Protein AF-A0A2N2V1S9-F1 (afdb_monomer_lite)

Sequence (246 aa):
MGLGLPVAADIRLTMGPWEDAPPCTGRARNMDEVAEIQQGRRPRPVCRKGESEKLDDAAIAEAQRLAATSSKFSIDSPGLGYQLYFDDRKYYLQPMRFMAKDRPDEVCKPTHGKGPLSYRCEEGQTYKHSCHLMFFNTRYELVGVHRIRTDEPFPIWCNALPATGVANKTKNELLVTFQYFPTDRKVASKISDVGSGWIRMTSLFRLVEENGRISIEQDDSCLKNPNRIESIPDARAILKRCAQPK

pLDDT: mean 78.95, std 16.88, range [29.03, 97.81]

Foldseek 3Di:
DDPDDPQQWFKDKDWDPDPCPDDQPDDADDVVLVVVVVVVDDHRDYDDDDPLRLLVVLVLVVLCQFALEVDSVQKDFPSTKIWMDTNNFTKIKTKIKHHGDPDNPRHWDFDDDPDPTWTQIPVRDTDAIWIKIFMAHPVSHTQDMDTDDFPDPADKHWDDFPDKDALGGSQQKIKIKTKIAGPPDDPDPDPVCVVPRIAIAIWIWGWDDDPSHIDIDTDQPFQHGPHRDRDPVVVSVSVVVVPDDD

Structure (mmCIF, N/CA/C/O backbone):
data_AF-A0A2N2V1S9-F1
#
_entry.id   AF-A0A2N2V1S9-F1
#
loop_
_atom_site.group_PDB
_atom_site.id
_atom_site.type_symbol
_atom_site.label_atom_id
_atom_site.label_alt_id
_atom_site.label_comp_id
_atom_site.label_asym_id
_atom_site.label_entity_id
_atom_site.label_seq_id
_atom_site.pdbx_PDB_ins_code
_atom_site.Cartn_x
_atom_site.Cartn_y
_atom_site.Cartn_z
_atom_site.occupancy
_atom_site.B_iso_or_equiv
_atom_site.auth_seq_id
_atom_site.auth_comp_id
_atom_site.auth_asym_id
_atom_site.auth_atom_id
_atom_site.pdbx_PDB_model_num
ATOM 1 N N . MET A 1 1 ? -38.615 -8.589 11.116 1.00 35.03 1 MET A N 1
ATOM 2 C CA . MET A 1 1 ? -37.194 -8.909 10.865 1.00 35.03 1 MET A CA 1
ATOM 3 C C . MET A 1 1 ? -36.532 -7.636 10.369 1.00 35.03 1 MET A C 1
ATOM 5 O O . MET A 1 1 ? -36.776 -7.244 9.238 1.00 35.03 1 MET A O 1
ATOM 9 N N . GLY A 1 2 ? -35.840 -6.915 11.252 1.00 31.92 2 GLY A N 1
ATOM 10 C CA . GLY A 1 2 ? -35.150 -5.680 10.882 1.00 31.92 2 GLY A CA 1
ATOM 11 C C . GLY A 1 2 ? -33.838 -6.022 10.189 1.00 31.92 2 GLY A C 1
ATOM 12 O O . GLY A 1 2 ? -32.982 -6.658 10.796 1.00 31.92 2 GLY A O 1
ATOM 13 N N . LEU A 1 3 ? -33.701 -5.626 8.925 1.00 31.84 3 LEU A N 1
ATOM 14 C CA . LEU A 1 3 ? -32.412 -5.562 8.246 1.00 31.84 3 LEU A CA 1
ATOM 15 C C . LEU A 1 3 ? -31.609 -4.457 8.937 1.00 31.84 3 LEU A C 1
ATOM 17 O O . LEU A 1 3 ? -31.832 -3.274 8.686 1.00 31.84 3 LEU A O 1
ATOM 21 N N . GLY A 1 4 ? -30.737 -4.842 9.869 1.00 29.03 4 GLY A N 1
ATOM 22 C CA . GLY A 1 4 ? -29.720 -3.941 10.390 1.00 29.03 4 GLY A CA 1
ATOM 23 C C . GLY A 1 4 ? -28.850 -3.508 9.219 1.00 29.03 4 GLY A C 1
ATOM 24 O O . GLY A 1 4 ? -28.169 -4.337 8.618 1.00 29.03 4 GLY A O 1
ATOM 25 N N . LEU A 1 5 ? -28.928 -2.229 8.853 1.00 30.14 5 LEU A N 1
ATOM 26 C CA . LEU A 1 5 ? -27.959 -1.618 7.951 1.00 30.14 5 LEU A CA 1
ATOM 27 C C . LEU A 1 5 ? -26.564 -1.881 8.539 1.00 30.14 5 LEU A C 1
ATOM 29 O O . LEU A 1 5 ? -26.405 -1.694 9.750 1.00 30.14 5 LEU A O 1
ATOM 33 N N . PRO A 1 6 ? -25.571 -2.322 7.745 1.00 36.72 6 PRO A N 1
ATOM 34 C CA . PRO A 1 6 ? -24.213 -2.439 8.247 1.00 36.72 6 PRO A CA 1
ATOM 35 C C . PRO A 1 6 ? -23.802 -1.054 8.741 1.00 36.72 6 PRO A C 1
ATOM 37 O O . PRO A 1 6 ? -23.801 -0.086 7.976 1.00 36.72 6 PRO A O 1
ATOM 40 N N . VAL A 1 7 ? -23.544 -0.951 10.045 1.00 39.94 7 VAL A N 1
ATOM 41 C CA . VAL A 1 7 ? -22.918 0.229 10.630 1.00 39.94 7 VAL A CA 1
ATOM 42 C C . VAL A 1 7 ? -21.607 0.385 9.876 1.00 39.94 7 VAL A C 1
ATOM 44 O O . VAL A 1 7 ? -20.793 -0.533 9.838 1.00 39.94 7 VAL A O 1
ATOM 47 N N . ALA A 1 8 ? -21.492 1.490 9.148 1.00 41.75 8 ALA A N 1
ATOM 48 C CA . ALA A 1 8 ? -20.315 1.808 8.371 1.00 41.75 8 ALA A CA 1
ATOM 49 C C . ALA A 1 8 ? -19.109 1.811 9.307 1.00 41.75 8 ALA A C 1
ATOM 51 O O . ALA A 1 8 ? -19.079 2.623 10.233 1.00 41.75 8 ALA A O 1
ATOM 52 N N . ALA A 1 9 ? -18.162 0.901 9.071 1.00 51.44 9 ALA A N 1
ATOM 53 C CA . ALA A 1 9 ? -16.976 0.867 9.899 1.00 51.44 9 ALA A CA 1
ATOM 54 C C . ALA A 1 9 ? -16.173 2.165 9.728 1.00 51.44 9 ALA A C 1
ATOM 56 O O . ALA A 1 9 ? -16.139 2.730 8.631 1.00 51.44 9 ALA A O 1
ATOM 57 N N . ASP A 1 10 ? -15.582 2.667 10.811 1.00 67.25 10 ASP A N 1
ATOM 58 C CA . ASP A 1 10 ? -14.783 3.895 10.787 1.00 67.25 10 ASP A CA 1
ATOM 59 C C . ASP A 1 10 ? -13.289 3.565 10.806 1.00 67.25 10 ASP A C 1
ATOM 61 O O . ASP A 1 10 ? -12.779 3.040 11.801 1.00 67.25 10 ASP A O 1
ATOM 65 N N . ILE A 1 11 ? -12.555 3.950 9.750 1.00 74.44 11 ILE A N 1
ATOM 66 C CA . ILE A 1 11 ? -11.091 3.825 9.774 1.00 74.44 11 ILE A CA 1
ATOM 67 C C . ILE A 1 11 ? -10.371 5.006 10.417 1.00 74.44 11 ILE A C 1
ATOM 69 O O . ILE A 1 11 ? -10.583 6.181 10.095 1.00 74.44 11 ILE A O 1
ATOM 73 N N . ARG A 1 12 ? -9.405 4.688 11.279 1.00 77.62 12 ARG A N 1
ATOM 74 C CA . ARG A 1 12 ? -8.374 5.626 11.748 1.00 77.62 12 ARG A CA 1
ATOM 75 C C . ARG A 1 12 ? -6.995 5.096 11.395 1.00 77.62 12 ARG A C 1
ATOM 77 O O . ARG A 1 12 ? -6.741 3.906 11.531 1.00 77.62 12 ARG A O 1
ATOM 84 N N . LEU A 1 13 ? -6.121 6.005 10.971 1.00 75.94 13 LEU A N 1
ATOM 85 C CA . LEU A 1 13 ? -4.731 5.722 10.643 1.00 75.94 13 LEU A CA 1
ATOM 86 C C . LEU A 1 13 ? -3.837 6.674 11.433 1.00 75.94 13 LEU A C 1
ATOM 88 O O . LEU A 1 13 ? -4.004 7.893 11.342 1.00 75.94 13 LEU A O 1
ATOM 92 N N . THR A 1 14 ? -2.901 6.126 12.189 1.00 73.62 14 THR A N 1
ATOM 93 C CA . THR A 1 14 ? -1.857 6.884 12.887 1.00 73.62 14 THR A CA 1
ATOM 94 C C . THR A 1 14 ? -0.491 6.507 12.305 1.00 73.62 14 THR A C 1
ATOM 96 O O . THR A 1 14 ? -0.355 5.465 11.665 1.00 73.62 14 THR A O 1
ATOM 99 N N . MET A 1 15 ? 0.510 7.373 12.454 1.00 60.97 15 MET A N 1
ATOM 100 C CA . MET A 1 15 ? 1.916 7.090 12.125 1.00 60.97 15 MET A CA 1
ATOM 101 C C . MET A 1 15 ? 2.716 7.014 13.429 1.00 60.97 15 MET A C 1
ATOM 103 O O . MET A 1 15 ? 2.364 7.708 14.383 1.00 60.97 15 MET A O 1
ATOM 107 N N . GLY A 1 16 ? 3.777 6.200 13.471 1.00 55.69 16 GLY A N 1
ATOM 108 C CA . GLY A 1 16 ? 4.665 6.103 14.641 1.00 55.69 16 GLY A CA 1
ATOM 109 C C . GLY A 1 16 ? 5.372 7.432 14.958 1.00 55.69 16 GLY A C 1
ATOM 110 O O . GLY A 1 16 ? 5.506 8.264 14.056 1.00 55.69 16 GLY A O 1
ATOM 111 N N . PRO A 1 17 ? 5.824 7.660 16.211 1.00 47.28 17 PRO A N 1
ATOM 112 C CA . PRO A 1 17 ? 6.324 6.667 17.167 1.00 47.28 17 PRO A CA 1
ATOM 113 C C . PRO A 1 17 ? 5.232 6.073 18.069 1.00 47.28 17 PRO A C 1
ATOM 115 O O . PRO A 1 17 ? 4.426 6.771 18.678 1.00 47.28 17 PRO A O 1
ATOM 118 N N . TRP A 1 18 ? 5.196 4.746 18.109 1.00 59.97 18 TRP A N 1
ATOM 119 C CA . TRP A 1 18 ? 4.197 3.947 18.812 1.00 59.97 18 TRP A CA 1
ATOM 120 C C . TRP A 1 18 ? 4.610 3.777 20.264 1.00 59.97 18 TRP A C 1
ATOM 122 O O . TRP A 1 18 ? 5.555 3.030 20.470 1.00 59.97 18 TRP A O 1
ATOM 132 N N . GLU A 1 19 ? 3.937 4.469 21.196 1.00 49.59 19 GLU A N 1
ATOM 133 C CA . GLU A 1 19 ? 4.194 4.491 22.652 1.00 49.59 19 GLU A CA 1
ATOM 134 C C . GLU A 1 19 ? 5.680 4.397 23.019 1.00 49.59 19 GLU A C 1
ATOM 136 O O . GLU A 1 19 ? 6.257 3.315 22.960 1.00 49.59 19 GLU A O 1
ATOM 141 N N . ASP A 1 20 ? 6.284 5.510 23.452 1.00 43.62 20 ASP A N 1
ATOM 142 C CA . ASP A 1 20 ? 7.657 5.555 23.967 1.00 43.62 20 ASP A CA 1
ATOM 143 C C . ASP A 1 20 ? 7.879 4.462 25.026 1.00 43.62 20 ASP A C 1
ATOM 145 O O . ASP A 1 20 ? 7.679 4.661 26.228 1.00 43.62 20 ASP A O 1
ATOM 149 N N . ALA A 1 21 ? 8.308 3.277 24.589 1.00 47.06 21 ALA A N 1
ATOM 150 C CA . ALA A 1 21 ? 8.906 2.311 25.475 1.00 47.06 21 ALA A CA 1
ATOM 151 C C . ALA A 1 21 ? 10.105 3.057 26.069 1.00 47.06 21 ALA A C 1
ATOM 153 O O . ALA A 1 21 ? 10.924 3.571 25.298 1.00 47.06 21 ALA A O 1
ATOM 154 N N . PRO A 1 22 ? 10.193 3.199 27.405 1.00 48.81 22 PRO A N 1
ATOM 155 C CA . PRO A 1 22 ? 11.271 3.959 28.018 1.00 48.81 22 PRO A CA 1
ATOM 156 C C . PRO A 1 22 ? 12.601 3.463 27.446 1.00 48.81 22 PRO A C 1
ATOM 158 O O . PRO A 1 22 ? 12.743 2.247 27.271 1.00 48.81 22 PRO A O 1
ATOM 161 N N . PRO A 1 23 ? 13.548 4.366 27.124 1.00 47.34 23 PRO A N 1
ATOM 162 C CA . PRO A 1 23 ? 14.763 4.022 26.403 1.00 47.34 23 PRO A CA 1
ATOM 163 C C . PRO A 1 23 ? 15.522 2.969 27.199 1.00 47.34 23 PRO A C 1
ATOM 165 O O . PRO A 1 23 ? 16.195 3.252 28.188 1.00 47.34 23 PRO A O 1
ATOM 168 N N . CYS A 1 24 ? 15.382 1.719 26.788 1.00 53.34 24 CYS A N 1
ATOM 169 C CA . CYS A 1 24 ? 16.193 0.649 27.305 1.00 53.34 24 CYS A CA 1
ATOM 170 C C . CYS A 1 24 ? 17.491 0.693 26.489 1.00 53.34 24 CYS A C 1
ATOM 172 O O . CYS A 1 24 ? 17.500 0.655 25.263 1.00 53.34 24 CYS A O 1
ATOM 174 N N . THR A 1 25 ? 18.618 0.856 27.169 1.00 54.56 25 THR A N 1
ATOM 175 C CA . THR A 1 25 ? 19.952 0.895 26.547 1.00 54.56 25 THR A CA 1
ATOM 176 C C . THR A 1 25 ? 20.613 -0.490 26.525 1.00 54.56 25 THR A C 1
ATOM 178 O O . THR A 1 25 ? 21.795 -0.621 26.204 1.00 54.56 25 THR A O 1
ATOM 181 N N . GLY A 1 26 ? 19.869 -1.539 26.894 1.00 53.66 26 GLY A N 1
ATOM 182 C CA . GLY A 1 26 ? 20.360 -2.911 27.015 1.00 53.66 26 GLY A CA 1
ATOM 183 C C . GLY A 1 26 ? 20.324 -3.669 25.689 1.00 53.66 26 GLY A C 1
ATOM 184 O O . GLY A 1 26 ? 19.292 -3.726 25.025 1.00 53.66 26 GLY A O 1
ATOM 185 N N . ARG A 1 27 ? 21.446 -4.294 25.312 1.00 54.88 27 ARG A N 1
ATOM 186 C CA . ARG A 1 27 ? 21.520 -5.210 24.160 1.00 54.88 27 ARG A CA 1
ATOM 187 C C . ARG A 1 27 ? 20.757 -6.513 24.459 1.00 54.88 27 ARG A C 1
ATOM 189 O O . ARG A 1 27 ? 20.457 -6.821 25.610 1.00 54.88 27 ARG A O 1
ATOM 196 N N . ALA A 1 28 ? 20.434 -7.284 23.418 1.00 55.94 28 ALA A N 1
ATOM 197 C CA . ALA A 1 28 ? 19.963 -8.659 23.591 1.00 55.94 28 ALA A CA 1
ATOM 198 C C . ALA A 1 28 ? 21.017 -9.483 24.353 1.00 55.94 28 ALA A C 1
ATOM 200 O O . ALA A 1 28 ? 22.212 -9.291 24.118 1.00 55.94 28 ALA A O 1
ATOM 201 N N . ARG A 1 29 ? 20.580 -10.395 25.238 1.00 61.22 29 ARG A N 1
ATOM 202 C CA . ARG A 1 29 ? 21.500 -11.207 26.053 1.00 61.22 29 ARG A CA 1
ATOM 203 C C . ARG A 1 29 ? 22.453 -11.984 25.156 1.00 61.22 29 ARG A C 1
ATOM 205 O O . ARG A 1 29 ? 22.011 -12.808 24.358 1.00 61.22 29 ARG A O 1
ATOM 212 N N . ASN A 1 30 ? 23.745 -11.726 25.300 1.00 66.25 30 ASN A N 1
ATOM 213 C CA . ASN A 1 30 ? 24.794 -12.541 24.701 1.00 66.25 30 ASN A CA 1
ATOM 214 C C . ASN A 1 30 ? 25.225 -13.645 25.685 1.00 66.25 30 ASN A C 1
ATOM 216 O O . ASN A 1 30 ? 24.809 -13.665 26.845 1.00 66.25 30 ASN A O 1
ATOM 220 N N . MET A 1 31 ? 26.043 -14.590 25.215 1.00 66.81 31 MET A N 1
ATOM 221 C CA . MET A 1 31 ? 26.539 -15.697 26.046 1.00 66.81 31 MET A CA 1
ATOM 222 C C . MET A 1 31 ? 27.341 -15.211 27.266 1.00 66.81 31 MET A C 1
ATOM 224 O O . MET A 1 31 ? 27.321 -15.868 28.304 1.00 66.81 31 MET A O 1
ATOM 228 N N . ASP A 1 32 ? 27.970 -14.037 27.173 1.00 67.56 32 ASP A N 1
ATOM 229 C CA . ASP A 1 32 ? 28.726 -13.426 28.270 1.00 67.56 32 ASP A CA 1
ATOM 230 C C . ASP A 1 32 ? 27.802 -12.966 29.410 1.00 67.56 32 ASP A C 1
ATOM 232 O O . ASP A 1 32 ? 28.063 -13.257 30.575 1.00 67.56 32 ASP A O 1
ATOM 236 N N . GLU A 1 33 ? 26.664 -12.336 29.098 1.00 66.38 33 GLU A N 1
ATOM 237 C CA . GLU A 1 33 ? 25.655 -11.964 30.101 1.00 66.38 33 GLU A CA 1
ATOM 238 C C . GLU A 1 33 ? 24.999 -13.195 30.749 1.00 66.38 33 GLU A C 1
ATOM 240 O O . GLU A 1 33 ? 24.623 -13.154 31.921 1.00 66.38 33 GLU A O 1
ATOM 245 N N . VAL A 1 34 ? 24.884 -14.316 30.026 1.00 70.00 34 VAL A N 1
ATOM 246 C CA . VAL A 1 34 ? 24.421 -15.591 30.604 1.00 70.00 34 VAL A CA 1
ATOM 247 C C . VAL A 1 34 ? 25.431 -16.123 31.625 1.00 70.00 34 VAL A C 1
ATOM 249 O O . VAL A 1 34 ? 25.026 -16.562 32.704 1.00 70.00 34 VAL A O 1
ATOM 252 N N . ALA A 1 35 ? 26.731 -16.027 31.332 1.00 72.38 35 ALA A N 1
ATOM 253 C CA . ALA A 1 35 ? 27.795 -16.402 32.261 1.00 72.38 35 ALA A CA 1
ATOM 254 C C . ALA A 1 35 ? 27.831 -15.492 33.506 1.00 72.38 35 ALA A C 1
ATOM 256 O O . ALA A 1 35 ? 28.017 -15.977 34.621 1.00 72.38 35 ALA A O 1
ATOM 257 N N . GLU A 1 36 ? 27.572 -14.188 33.361 1.00 73.00 36 GLU A N 1
ATOM 258 C CA . GLU A 1 36 ? 27.471 -13.260 34.498 1.00 73.00 36 GLU A CA 1
ATOM 259 C C . GLU A 1 36 ? 26.274 -13.564 35.420 1.00 73.00 36 GLU A C 1
ATOM 261 O O . GLU A 1 36 ? 26.392 -13.465 36.645 1.00 73.00 36 GLU A O 1
ATOM 266 N N . ILE A 1 37 ? 25.133 -13.983 34.857 1.00 71.75 37 ILE A N 1
ATOM 267 C CA . ILE A 1 37 ? 23.956 -14.424 35.628 1.00 71.75 37 ILE A CA 1
ATOM 268 C C . ILE A 1 37 ? 24.270 -15.701 36.417 1.00 71.75 37 ILE A C 1
ATOM 270 O O . ILE A 1 37 ? 23.886 -15.811 37.582 1.00 71.75 37 ILE A O 1
ATOM 274 N N . GLN A 1 38 ? 25.000 -16.649 35.818 1.00 78.75 38 GLN A N 1
ATOM 275 C CA . GLN A 1 38 ? 25.460 -17.866 36.505 1.00 78.75 38 GLN A CA 1
ATOM 276 C C . GL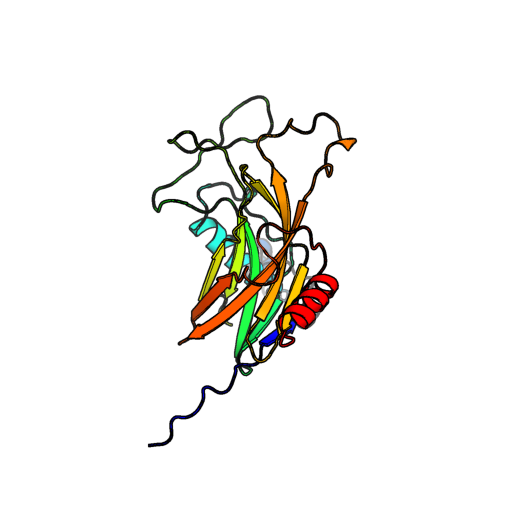N A 1 38 ? 26.411 -17.557 37.674 1.00 78.75 38 GLN A C 1
ATOM 278 O O . GLN A 1 38 ? 26.486 -18.332 38.624 1.00 78.75 38 GLN A O 1
ATOM 283 N N . GLN A 1 39 ? 27.081 -16.401 37.647 1.00 82.12 39 GLN A N 1
ATOM 284 C CA . GLN A 1 39 ? 27.926 -15.883 38.728 1.00 82.12 39 GLN A CA 1
ATOM 285 C C . GLN A 1 39 ? 27.157 -15.026 39.755 1.00 82.12 39 GLN A C 1
ATOM 287 O O . GLN A 1 39 ? 27.767 -14.371 40.599 1.00 82.12 39 GLN A O 1
ATOM 292 N N . GLY A 1 40 ? 25.821 -14.999 39.699 1.00 77.38 40 GLY A N 1
ATOM 293 C CA . GLY A 1 40 ? 24.976 -14.298 40.670 1.00 77.38 40 GLY A CA 1
ATOM 294 C C . GLY A 1 40 ? 24.833 -12.790 40.437 1.00 77.38 40 GLY A C 1
ATOM 295 O O . GLY A 1 40 ? 24.263 -12.094 41.282 1.00 77.38 40 GLY A O 1
ATOM 296 N N . ARG A 1 41 ? 25.310 -12.254 39.304 1.00 73.50 41 ARG A N 1
ATOM 297 C CA . ARG A 1 41 ? 25.080 -10.846 38.945 1.00 73.50 41 ARG A CA 1
ATOM 298 C C . ARG A 1 41 ? 23.639 -10.654 38.470 1.00 73.50 41 ARG A C 1
ATOM 300 O O . ARG A 1 41 ? 23.081 -11.486 37.756 1.00 73.50 41 ARG A O 1
ATOM 307 N N . ARG A 1 42 ? 23.016 -9.534 38.858 1.00 63.44 42 ARG A N 1
ATOM 308 C CA . ARG A 1 42 ? 21.657 -9.199 38.400 1.00 63.44 42 ARG A CA 1
ATOM 309 C C . ARG A 1 42 ? 21.666 -8.968 36.879 1.00 63.44 42 ARG A C 1
ATOM 311 O O . ARG A 1 42 ? 22.473 -8.160 36.420 1.00 63.44 42 ARG A O 1
ATOM 318 N N . PRO A 1 43 ? 20.768 -9.615 36.108 1.00 62.56 43 PRO A N 1
ATOM 319 C CA . PRO A 1 43 ? 20.693 -9.405 34.670 1.00 62.56 43 PRO A CA 1
ATOM 320 C C . PRO A 1 43 ? 20.388 -7.946 34.346 1.00 62.56 43 PRO A C 1
ATOM 322 O O . PRO A 1 43 ? 19.526 -7.331 34.982 1.00 62.56 43 PRO A O 1
ATOM 325 N N . ARG A 1 44 ? 21.019 -7.424 33.292 1.00 59.56 44 ARG A N 1
ATOM 326 C CA . ARG A 1 44 ? 20.572 -6.168 32.688 1.00 59.56 44 ARG A CA 1
ATOM 327 C C . ARG A 1 44 ? 19.159 -6.355 32.103 1.00 59.56 44 ARG A C 1
ATOM 329 O O . ARG A 1 44 ? 18.837 -7.449 31.619 1.00 59.56 44 ARG A O 1
ATOM 336 N N . PRO A 1 45 ? 18.287 -5.332 32.154 1.00 56.41 45 PRO A N 1
ATOM 337 C CA . PRO A 1 45 ? 16.984 -5.392 31.503 1.00 56.41 45 PRO A CA 1
ATOM 338 C C . PRO A 1 45 ? 17.168 -5.599 29.996 1.00 56.41 45 PRO A C 1
ATOM 340 O O . PRO A 1 45 ? 17.865 -4.823 29.345 1.00 56.41 45 PRO A O 1
ATOM 343 N N . VAL A 1 46 ? 16.548 -6.641 29.441 1.00 61.88 46 VAL A N 1
ATOM 344 C CA . VAL A 1 46 ? 16.529 -6.866 27.989 1.00 61.88 46 VAL A CA 1
ATOM 345 C C . VAL A 1 46 ? 15.504 -5.924 27.384 1.00 61.88 46 VAL A C 1
ATOM 347 O O . VAL A 1 46 ? 14.353 -5.913 27.829 1.00 61.88 46 VAL A O 1
ATOM 350 N N . CYS A 1 47 ? 15.902 -5.168 26.364 1.00 65.06 47 CYS A N 1
ATOM 351 C CA . CYS A 1 47 ? 14.960 -4.388 25.581 1.00 65.06 47 CYS A CA 1
ATOM 352 C C . CYS A 1 47 ? 13.868 -5.284 25.005 1.00 65.06 47 CYS A C 1
ATOM 354 O O . CYS A 1 47 ? 14.132 -6.180 24.201 1.00 65.06 47 CYS A O 1
ATOM 356 N N . ARG A 1 48 ? 12.623 -5.049 25.423 1.00 68.25 48 ARG A N 1
ATOM 357 C CA . ARG A 1 48 ? 11.474 -5.625 24.731 1.00 68.25 48 ARG A CA 1
ATOM 358 C C . ARG A 1 48 ? 11.289 -4.832 23.446 1.00 68.25 48 ARG A C 1
ATOM 360 O O . ARG A 1 48 ? 11.164 -3.616 23.518 1.00 68.25 48 ARG A O 1
ATOM 367 N N . LYS A 1 49 ? 11.245 -5.530 22.308 1.00 75.12 49 LYS A N 1
ATOM 368 C CA . LYS A 1 49 ? 10.950 -4.911 21.012 1.00 75.12 49 LYS A CA 1
ATOM 369 C C . LYS A 1 49 ? 9.652 -4.101 21.084 1.00 75.12 49 LYS A C 1
ATOM 371 O O . LYS A 1 49 ? 8.645 -4.609 21.607 1.00 75.12 49 LYS A O 1
ATOM 376 N N . GLY A 1 50 ? 9.685 -2.879 20.561 1.00 79.00 50 GLY A N 1
ATOM 377 C CA . GLY A 1 50 ? 8.509 -2.025 20.400 1.00 79.00 50 GLY A CA 1
ATOM 378 C C . GLY A 1 50 ? 7.520 -2.602 19.383 1.00 79.00 50 GLY A C 1
ATOM 379 O O . GLY A 1 50 ? 7.818 -3.581 18.695 1.00 79.00 50 GLY A O 1
ATOM 380 N N . GLU A 1 51 ? 6.327 -2.012 19.273 1.00 83.81 51 GLU A N 1
ATOM 381 C CA . GLU A 1 51 ? 5.339 -2.463 18.277 1.00 83.81 51 GLU A CA 1
ATOM 382 C C . GLU A 1 51 ? 5.866 -2.328 16.842 1.00 83.81 51 GLU A C 1
ATOM 384 O O . GLU A 1 51 ? 5.674 -3.237 16.041 1.00 83.81 51 GLU A O 1
ATOM 389 N N . SER A 1 52 ? 6.588 -1.239 16.541 1.00 82.50 52 SER A N 1
ATOM 390 C CA . SER A 1 52 ? 7.181 -1.013 15.213 1.00 82.50 52 SER A CA 1
ATOM 391 C C . SER A 1 52 ? 8.152 -2.120 14.823 1.00 82.50 52 SER A C 1
ATOM 393 O O . SER A 1 52 ? 8.060 -2.661 13.732 1.00 82.50 52 SER A O 1
ATOM 395 N N . GLU A 1 53 ? 9.060 -2.486 15.732 1.00 83.88 53 GLU A N 1
ATOM 396 C CA . GLU A 1 53 ? 10.077 -3.507 15.468 1.00 83.88 53 GLU A CA 1
ATOM 397 C C . GLU A 1 53 ? 9.439 -4.887 15.282 1.00 83.88 53 GLU A C 1
ATOM 399 O O . GLU A 1 53 ? 9.837 -5.640 14.399 1.00 83.88 53 GLU A O 1
ATOM 404 N N . LYS A 1 54 ? 8.419 -5.214 16.088 1.00 88.50 54 LYS A N 1
ATOM 405 C CA . LYS A 1 54 ? 7.661 -6.466 15.941 1.00 88.50 54 LYS A CA 1
ATOM 406 C C . LYS A 1 54 ? 6.905 -6.520 14.616 1.00 88.50 54 LYS A C 1
ATOM 408 O O . LYS A 1 54 ? 6.861 -7.577 13.991 1.00 88.50 54 LYS A O 1
ATOM 413 N N . LEU A 1 55 ? 6.321 -5.397 14.200 1.00 90.31 55 LEU A N 1
ATOM 414 C CA . LEU A 1 55 ? 5.633 -5.281 12.921 1.00 90.31 55 LEU A CA 1
ATOM 415 C C . LEU A 1 55 ? 6.604 -5.428 11.750 1.00 90.31 55 LEU A C 1
ATOM 417 O O . LEU A 1 55 ? 6.327 -6.215 10.851 1.00 90.31 55 LEU A O 1
ATOM 421 N N . ASP A 1 56 ? 7.740 -4.729 11.776 1.00 88.19 56 ASP A N 1
ATOM 422 C CA . ASP A 1 56 ? 8.766 -4.838 10.736 1.00 88.19 56 ASP A CA 1
ATOM 423 C C . ASP A 1 56 ? 9.311 -6.272 10.640 1.00 88.19 56 ASP A C 1
ATOM 425 O O . ASP A 1 56 ? 9.403 -6.815 9.539 1.00 88.19 56 ASP A O 1
ATOM 429 N N . ASP A 1 57 ? 9.598 -6.931 11.769 1.00 89.44 57 ASP A N 1
ATOM 430 C CA . ASP A 1 57 ? 10.035 -8.334 11.787 1.00 89.44 57 ASP A CA 1
ATOM 431 C C . ASP A 1 57 ? 8.999 -9.265 11.135 1.00 89.44 57 ASP A C 1
ATOM 433 O O . ASP A 1 57 ? 9.346 -10.090 10.283 1.00 89.44 57 ASP A O 1
ATOM 437 N N . ALA A 1 58 ? 7.726 -9.134 11.525 1.00 93.12 58 ALA A N 1
ATOM 438 C CA . ALA A 1 58 ? 6.638 -9.945 10.987 1.00 93.12 58 ALA A CA 1
ATOM 439 C C . ALA A 1 58 ? 6.417 -9.675 9.492 1.00 93.12 58 ALA A C 1
ATOM 441 O O . ALA A 1 58 ? 6.254 -10.609 8.703 1.00 93.12 58 ALA A O 1
ATOM 442 N N . ALA A 1 59 ? 6.479 -8.409 9.078 1.00 92.94 59 ALA A N 1
ATOM 443 C CA . ALA A 1 59 ? 6.330 -8.015 7.688 1.00 92.94 59 ALA A CA 1
ATOM 444 C C . ALA A 1 59 ? 7.475 -8.512 6.810 1.00 92.94 59 ALA A C 1
ATOM 446 O O . ALA A 1 59 ? 7.222 -9.009 5.714 1.00 92.94 59 ALA A O 1
ATOM 447 N N . ILE A 1 60 ? 8.718 -8.452 7.291 1.00 91.50 60 ILE A N 1
ATOM 448 C CA . ILE A 1 60 ? 9.873 -9.018 6.590 1.00 91.50 60 ILE A CA 1
ATOM 449 C C . ILE A 1 60 ? 9.732 -10.538 6.464 1.00 91.50 60 ILE A C 1
ATOM 451 O O . ILE A 1 60 ? 9.984 -11.075 5.385 1.00 91.50 60 ILE A O 1
ATOM 455 N N . ALA A 1 61 ? 9.320 -11.235 7.527 1.00 92.12 61 ALA A N 1
ATOM 456 C CA . ALA A 1 61 ? 9.133 -12.686 7.496 1.00 92.12 61 ALA A CA 1
ATOM 457 C C . ALA A 1 61 ? 8.060 -13.107 6.475 1.00 92.12 61 ALA A C 1
ATOM 459 O O . ALA A 1 61 ? 8.284 -14.005 5.661 1.00 92.12 61 ALA A O 1
ATOM 460 N N . GLU A 1 62 ? 6.919 -12.419 6.451 1.00 93.69 62 GLU A N 1
ATOM 461 C CA . GLU A 1 62 ? 5.852 -12.700 5.488 1.00 93.69 62 GLU A CA 1
ATOM 462 C C . GLU A 1 62 ? 6.223 -12.282 4.063 1.00 93.69 62 GLU A C 1
ATOM 464 O O . GLU A 1 62 ? 5.955 -13.020 3.115 1.00 93.69 62 GLU A O 1
ATOM 469 N N . ALA A 1 63 ? 6.913 -11.153 3.888 1.00 91.94 63 ALA A N 1
ATOM 470 C CA . ALA A 1 63 ? 7.441 -10.751 2.590 1.00 91.94 63 ALA A CA 1
ATOM 471 C C . ALA A 1 63 ? 8.427 -11.794 2.040 1.00 91.94 63 ALA A C 1
ATOM 473 O O . ALA A 1 63 ? 8.359 -12.112 0.859 1.00 91.94 63 ALA A O 1
ATOM 474 N N . GLN A 1 64 ? 9.285 -12.394 2.878 1.00 89.81 64 GLN A N 1
ATOM 475 C CA . GLN A 1 64 ? 10.180 -13.490 2.469 1.00 89.81 64 GLN A CA 1
ATOM 476 C C . GLN A 1 64 ? 9.405 -14.719 1.996 1.00 89.81 64 GLN A C 1
ATOM 478 O O . GLN A 1 64 ? 9.792 -15.351 1.016 1.00 89.81 64 GLN A O 1
ATOM 483 N N . ARG A 1 65 ? 8.296 -15.047 2.664 1.00 89.31 65 ARG A N 1
ATOM 484 C CA . ARG A 1 65 ? 7.440 -16.177 2.287 1.00 89.31 65 ARG A CA 1
ATOM 485 C C . ARG A 1 65 ? 6.716 -15.940 0.956 1.00 89.31 65 ARG A C 1
ATOM 487 O O . ARG A 1 65 ? 6.509 -16.884 0.193 1.00 89.31 65 ARG A O 1
ATOM 494 N N . LEU A 1 66 ? 6.312 -14.696 0.695 1.00 90.12 66 LEU A N 1
ATOM 495 C CA . LEU A 1 66 ? 5.567 -14.289 -0.501 1.00 90.12 66 LEU A CA 1
ATOM 496 C C . LEU A 1 66 ? 6.466 -13.913 -1.689 1.00 90.12 66 LEU A C 1
ATOM 498 O O . LEU A 1 66 ? 5.985 -13.853 -2.824 1.00 90.12 66 LEU A O 1
ATOM 502 N N . ALA A 1 67 ? 7.746 -13.636 -1.446 1.00 89.19 67 ALA A N 1
ATOM 503 C CA . ALA A 1 67 ? 8.679 -13.218 -2.477 1.00 89.19 67 ALA A CA 1
ATOM 504 C C . ALA A 1 67 ? 9.078 -14.373 -3.405 1.00 89.19 67 ALA A C 1
ATOM 506 O O . ALA A 1 67 ? 9.245 -15.519 -2.990 1.00 89.19 67 ALA A O 1
ATOM 507 N N . ALA A 1 68 ? 9.286 -14.041 -4.677 1.00 86.06 68 ALA A N 1
ATOM 508 C CA . ALA A 1 68 ? 9.892 -14.926 -5.663 1.00 86.06 68 ALA A CA 1
ATOM 509 C C . ALA A 1 68 ? 11.422 -14.995 -5.506 1.00 86.06 68 ALA A C 1
ATOM 511 O O . ALA A 1 68 ? 12.068 -15.844 -6.108 1.00 86.06 68 ALA A O 1
ATOM 512 N N . THR A 1 69 ? 12.037 -14.120 -4.707 1.00 79.88 69 THR A N 1
ATOM 513 C CA . THR A 1 69 ? 13.486 -14.102 -4.473 1.00 79.88 69 THR A CA 1
ATOM 514 C C . THR A 1 69 ? 13.857 -14.639 -3.096 1.00 79.88 69 THR A C 1
ATOM 516 O O . THR A 1 69 ? 13.169 -14.415 -2.107 1.00 79.88 69 THR A O 1
ATOM 519 N N . SER A 1 70 ? 15.008 -15.307 -3.014 1.00 68.56 70 SER A N 1
ATOM 520 C CA . SER A 1 70 ? 15.560 -15.835 -1.757 1.00 68.56 70 SER A CA 1
ATOM 521 C C . SER A 1 70 ? 16.427 -14.829 -0.983 1.00 68.56 70 SER A C 1
ATOM 523 O O . SER A 1 70 ? 16.884 -15.120 0.122 1.00 68.56 70 SER A O 1
ATOM 525 N N . SER A 1 71 ? 16.689 -13.646 -1.549 1.00 63.97 71 SER A N 1
ATOM 526 C CA . SER A 1 71 ? 17.594 -12.654 -0.966 1.00 63.97 71 SER A CA 1
ATOM 527 C C . SER A 1 71 ? 16.878 -11.740 0.028 1.00 63.97 71 SER A C 1
ATOM 529 O O . SER A 1 71 ? 15.903 -11.066 -0.306 1.00 63.97 71 SER A O 1
ATOM 531 N N . LYS A 1 72 ? 17.413 -11.610 1.246 1.00 60.75 72 LYS A N 1
ATOM 532 C CA . LYS A 1 72 ? 16.913 -10.615 2.211 1.00 60.75 72 LYS A CA 1
ATOM 533 C C . LYS A 1 72 ? 17.093 -9.176 1.708 1.00 60.75 72 LYS A C 1
ATOM 535 O O . LYS A 1 72 ? 16.301 -8.316 2.060 1.00 60.75 72 LYS A O 1
ATOM 540 N N . PHE A 1 73 ? 18.076 -8.933 0.836 1.00 53.19 73 PHE A N 1
ATOM 541 C CA . PHE A 1 73 ? 18.361 -7.613 0.257 1.00 53.19 73 PHE A CA 1
ATOM 542 C C . PHE A 1 73 ? 17.311 -7.148 -0.769 1.00 53.19 73 PHE A C 1
ATOM 544 O O . PHE A 1 73 ? 17.319 -5.988 -1.164 1.00 53.19 73 PHE A O 1
ATOM 551 N N . SER A 1 74 ? 16.422 -8.043 -1.218 1.00 61.31 74 SER A N 1
ATOM 552 C CA . SER A 1 74 ? 15.309 -7.721 -2.128 1.00 61.31 74 SER A CA 1
ATOM 553 C C . SER A 1 74 ? 14.013 -7.315 -1.423 1.00 61.31 74 SER A C 1
ATOM 555 O O . SER A 1 74 ? 13.007 -7.073 -2.089 1.00 61.31 74 SER A O 1
ATOM 557 N N . ILE A 1 75 ? 14.018 -7.257 -0.093 1.00 66.69 75 ILE A N 1
ATOM 558 C CA . ILE A 1 75 ? 12.848 -6.898 0.701 1.00 66.69 75 ILE A CA 1
ATOM 559 C C . ILE A 1 75 ? 13.184 -5.622 1.441 1.00 66.69 75 ILE A C 1
ATOM 561 O O . ILE A 1 75 ? 14.125 -5.589 2.228 1.00 66.69 75 ILE A O 1
ATOM 565 N N . ASP A 1 76 ? 12.407 -4.583 1.171 1.00 68.44 76 ASP A N 1
ATOM 566 C CA . ASP A 1 76 ? 12.565 -3.303 1.837 1.00 68.44 76 ASP A CA 1
ATOM 567 C C . ASP A 1 76 ? 11.256 -2.892 2.508 1.00 68.44 76 ASP A C 1
ATOM 569 O O . ASP A 1 76 ? 10.205 -2.808 1.856 1.00 68.44 76 ASP A O 1
ATOM 573 N N . SER A 1 77 ? 11.349 -2.653 3.816 1.00 65.75 77 SER A N 1
ATOM 574 C CA . SER A 1 77 ? 10.337 -1.936 4.583 1.00 65.75 77 SER A CA 1
ATOM 575 C C . SER A 1 77 ? 10.723 -0.461 4.527 1.00 65.75 77 SER A C 1
ATOM 577 O O . SER A 1 77 ? 11.795 -0.108 5.016 1.00 65.75 77 SER A O 1
ATOM 579 N N . PRO A 1 78 ? 9.878 0.434 3.989 1.00 60.59 78 PRO A N 1
ATOM 580 C CA . PRO A 1 78 ? 10.170 1.862 3.974 1.00 60.59 78 PRO A CA 1
ATOM 581 C C . PRO A 1 78 ? 10.174 2.493 5.384 1.00 60.59 78 PRO A C 1
ATOM 583 O O . PRO A 1 78 ? 10.235 3.714 5.490 1.00 60.59 78 PRO A O 1
ATOM 586 N N . GLY A 1 79 ? 10.069 1.697 6.461 1.00 62.72 79 GLY 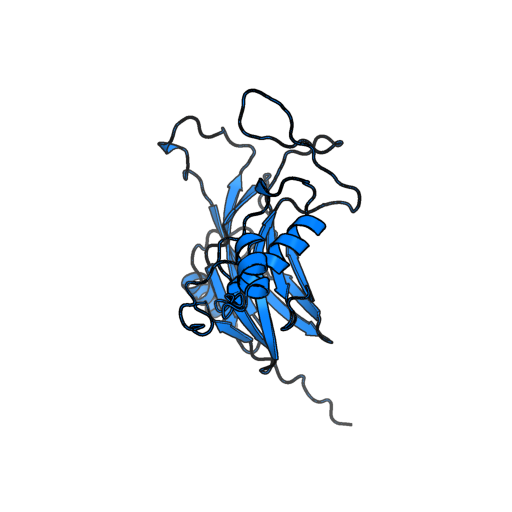A N 1
ATOM 587 C CA . GLY A 1 79 ? 10.037 2.163 7.851 1.00 62.72 79 GLY A CA 1
ATOM 588 C C . GLY A 1 79 ? 8.741 2.887 8.224 1.00 62.72 79 GLY A C 1
ATOM 589 O O . GLY A 1 79 ? 8.681 3.573 9.240 1.00 62.72 79 GLY A O 1
ATOM 590 N N . LEU A 1 80 ? 7.702 2.766 7.392 1.00 69.56 80 LEU A N 1
ATOM 591 C CA . LEU A 1 80 ? 6.408 3.423 7.566 1.00 69.56 80 LEU A CA 1
ATOM 592 C C . LEU A 1 80 ? 5.354 2.394 7.981 1.00 69.56 80 LEU A C 1
ATOM 594 O O . LEU A 1 80 ? 4.573 1.944 7.153 1.00 69.56 80 LEU A O 1
ATOM 598 N N . GLY A 1 81 ? 5.328 2.018 9.257 1.00 82.38 81 GLY A N 1
ATOM 599 C CA . GLY A 1 81 ? 4.212 1.257 9.825 1.00 82.38 81 GLY A CA 1
ATOM 600 C C . GLY A 1 81 ? 3.070 2.179 10.244 1.00 82.38 81 GLY A C 1
ATOM 601 O O . GLY A 1 81 ? 3.314 3.308 10.675 1.00 82.38 81 GLY A O 1
ATOM 602 N N . TYR A 1 82 ? 1.832 1.696 10.148 1.00 88.62 82 TYR A N 1
ATOM 603 C CA . TYR A 1 82 ? 0.623 2.398 10.583 1.00 88.62 82 TYR A CA 1
ATOM 604 C C . TYR A 1 82 ? -0.205 1.505 11.505 1.00 88.62 82 TYR A C 1
ATOM 606 O O . TYR A 1 82 ? -0.376 0.320 11.228 1.00 88.62 82 TYR A O 1
ATOM 614 N N . GLN A 1 83 ? -0.785 2.067 12.561 1.00 91.12 83 GLN A N 1
ATOM 615 C CA . GLN A 1 83 ? -1.913 1.442 13.243 1.00 91.12 83 GLN A CA 1
ATOM 616 C C . GLN A 1 83 ? -3.172 1.808 12.463 1.00 91.12 83 GLN A C 1
ATOM 618 O O . GLN A 1 83 ? -3.410 2.978 12.149 1.00 91.12 83 GLN A O 1
ATOM 623 N N . LEU A 1 84 ? -3.957 0.789 12.147 1.00 91.38 84 LEU A N 1
ATOM 624 C CA . LEU A 1 84 ? -5.224 0.895 11.449 1.00 91.38 84 LEU A CA 1
ATOM 625 C C . LEU A 1 84 ? -6.317 0.412 12.391 1.00 91.38 84 LEU A C 1
ATOM 627 O O . LEU A 1 84 ? -6.204 -0.669 12.953 1.00 91.38 84 LEU A O 1
ATOM 631 N N . TYR A 1 85 ? -7.372 1.191 12.558 1.00 89.94 85 TYR A N 1
ATOM 632 C CA . TYR A 1 85 ? -8.514 0.793 13.376 1.00 89.94 85 TYR A CA 1
ATOM 633 C C . TYR A 1 85 ? -9.726 0.578 12.481 1.00 89.94 85 TYR A C 1
ATOM 635 O O . TYR A 1 85 ? -9.962 1.426 11.633 1.00 89.94 85 TYR A O 1
ATOM 643 N N . PHE A 1 86 ? -10.459 -0.516 12.676 1.00 83.94 86 PHE A N 1
ATOM 644 C CA . PHE A 1 86 ? -11.810 -0.743 12.148 1.00 83.94 86 PHE A CA 1
ATOM 645 C C . PHE A 1 86 ? -12.740 -0.894 13.342 1.00 83.94 86 PHE A C 1
ATOM 647 O O . PHE A 1 86 ? -12.532 -1.823 14.116 1.00 83.94 86 PHE A O 1
ATOM 654 N N . ASP A 1 87 ? -13.716 -0.004 13.522 1.00 81.44 87 ASP A N 1
ATOM 655 C CA . ASP A 1 87 ? -14.663 -0.073 14.653 1.00 81.44 87 ASP A CA 1
ATOM 656 C C . ASP A 1 87 ? -13.965 -0.310 15.999 1.00 81.44 87 ASP A C 1
ATOM 658 O O . ASP A 1 87 ? -14.275 -1.233 16.749 1.00 81.44 87 ASP A O 1
ATOM 662 N N . ASP A 1 88 ? -12.928 0.495 16.251 1.00 82.81 88 ASP A N 1
ATOM 663 C CA . ASP A 1 88 ? -12.037 0.433 17.418 1.00 82.81 88 ASP A CA 1
ATOM 664 C C . ASP A 1 88 ? -11.193 -0.850 17.559 1.00 82.81 88 ASP A C 1
ATOM 666 O O . ASP A 1 88 ? -10.324 -0.939 18.433 1.00 82.81 88 ASP A O 1
ATOM 670 N N . ARG A 1 89 ? -11.331 -1.820 16.652 1.00 90.81 89 ARG A N 1
ATOM 671 C CA . ARG A 1 89 ? -10.433 -2.971 16.563 1.00 90.81 89 ARG A CA 1
ATOM 672 C C . ARG A 1 89 ? -9.135 -2.577 15.870 1.00 90.81 89 ARG A C 1
ATOM 674 O O . ARG A 1 89 ? -9.124 -2.153 14.717 1.00 90.81 89 ARG A O 1
ATOM 681 N N . LYS A 1 90 ? -8.024 -2.751 16.584 1.00 92.38 90 LYS A N 1
ATOM 682 C CA . LYS A 1 90 ? -6.675 -2.434 16.107 1.00 92.38 90 LYS A CA 1
ATOM 683 C C . LYS A 1 90 ? -6.134 -3.506 15.155 1.00 92.38 90 LYS A C 1
ATOM 685 O O . LYS A 1 90 ? -6.187 -4.702 15.439 1.00 92.38 90 LYS A O 1
ATOM 690 N N . TYR A 1 91 ? -5.519 -3.029 14.088 1.00 94.88 91 TYR A N 1
ATOM 691 C CA . TYR A 1 91 ? -4.700 -3.730 13.111 1.00 94.88 91 TYR A CA 1
ATOM 692 C C . TYR A 1 91 ? -3.443 -2.895 12.847 1.00 94.88 91 TYR A C 1
ATOM 694 O O . TYR A 1 91 ? -3.317 -1.755 13.303 1.00 94.88 91 TYR A O 1
ATOM 702 N N . TYR A 1 92 ? -2.525 -3.446 12.066 1.00 94.31 92 TYR A N 1
ATOM 703 C CA . TYR A 1 92 ? -1.401 -2.711 11.512 1.00 94.31 92 TYR A CA 1
ATOM 704 C C . TYR A 1 92 ? -1.420 -2.778 9.993 1.00 94.31 92 TYR A C 1
ATOM 706 O O . TYR A 1 92 ? -1.804 -3.794 9.419 1.00 94.31 92 TYR A O 1
ATOM 714 N N . LEU A 1 93 ? -0.972 -1.706 9.354 1.00 94.38 93 LEU A N 1
ATOM 715 C CA . LEU A 1 93 ? -0.681 -1.639 7.932 1.00 94.38 93 LEU A CA 1
ATOM 716 C C . LEU A 1 93 ? 0.819 -1.394 7.764 1.00 94.38 93 LEU A C 1
ATOM 718 O O . LEU A 1 93 ? 1.343 -0.399 8.258 1.00 94.38 93 LEU A O 1
ATOM 722 N N . GLN A 1 94 ? 1.481 -2.285 7.033 1.00 93.00 94 GLN A N 1
ATOM 723 C CA . GLN A 1 94 ? 2.874 -2.161 6.633 1.00 93.00 94 GLN A CA 1
ATOM 724 C C . GLN A 1 94 ? 2.966 -2.152 5.098 1.00 93.00 94 GLN A C 1
ATOM 726 O O . GLN A 1 94 ? 2.719 -3.174 4.450 1.00 93.00 94 GLN A O 1
ATOM 731 N N . PRO A 1 95 ? 3.320 -1.019 4.478 1.00 91.81 95 PRO A N 1
ATOM 732 C CA . PRO A 1 95 ? 3.759 -0.979 3.096 1.00 91.81 95 PRO A CA 1
ATOM 733 C C . PRO A 1 95 ? 5.068 -1.758 2.948 1.00 91.81 95 PRO A C 1
ATOM 735 O O . PRO A 1 95 ? 5.989 -1.569 3.735 1.00 91.81 95 PRO A O 1
ATOM 738 N N . MET A 1 96 ? 5.177 -2.606 1.931 1.00 90.81 96 MET A N 1
ATOM 739 C CA . MET A 1 96 ? 6.365 -3.430 1.694 1.00 90.81 96 MET A CA 1
ATOM 740 C C . MET A 1 96 ? 6.734 -3.443 0.215 1.00 90.81 96 MET A C 1
ATOM 742 O O . MET A 1 96 ? 5.868 -3.381 -0.662 1.00 90.81 96 MET A O 1
ATOM 746 N N . ARG A 1 97 ? 8.033 -3.557 -0.077 1.00 89.44 97 ARG A N 1
ATOM 747 C CA . ARG A 1 97 ? 8.542 -3.690 -1.447 1.00 89.44 97 ARG A CA 1
ATOM 748 C C . ARG A 1 97 ? 9.267 -5.009 -1.603 1.00 89.44 97 ARG A C 1
ATOM 750 O O . ARG A 1 97 ? 10.304 -5.219 -0.984 1.00 89.44 97 ARG A O 1
ATOM 757 N N . PHE A 1 98 ? 8.755 -5.859 -2.482 1.00 88.56 98 PHE A N 1
ATOM 758 C CA . PHE A 1 98 ? 9.406 -7.108 -2.867 1.00 88.56 98 PHE A CA 1
ATOM 759 C C . PHE A 1 98 ? 8.857 -7.603 -4.207 1.00 88.56 98 PHE A C 1
ATOM 761 O O . PHE A 1 98 ? 7.766 -7.209 -4.642 1.00 88.56 98 PHE A O 1
ATOM 768 N N . MET A 1 99 ? 9.611 -8.467 -4.882 1.00 86.62 99 MET A N 1
ATOM 769 C CA . MET A 1 99 ? 9.103 -9.199 -6.039 1.00 86.62 99 MET A CA 1
ATOM 770 C C . MET A 1 99 ? 8.213 -10.332 -5.540 1.00 86.62 99 MET A C 1
ATOM 772 O O . MET A 1 99 ? 8.725 -11.335 -5.058 1.00 86.62 99 MET A O 1
ATOM 776 N N . ALA A 1 100 ? 6.895 -10.158 -5.602 1.00 85.25 100 ALA A N 1
ATOM 777 C CA . ALA A 1 100 ? 5.971 -11.238 -5.274 1.00 85.25 100 ALA A CA 1
ATOM 778 C C . ALA A 1 100 ? 6.004 -12.320 -6.350 1.00 85.25 100 ALA A C 1
ATOM 780 O O . ALA A 1 100 ? 6.252 -12.027 -7.519 1.00 85.25 100 ALA A O 1
ATOM 781 N N . LYS A 1 101 ? 5.700 -13.541 -5.927 1.00 83.19 101 LYS A N 1
ATOM 782 C CA . LYS A 1 101 ? 5.395 -14.654 -6.818 1.00 83.19 101 LYS A CA 1
ATOM 783 C C . LYS A 1 101 ? 4.130 -14.367 -7.634 1.00 83.19 101 LYS A C 1
ATOM 785 O O . LYS A 1 101 ? 3.068 -14.134 -7.061 1.00 83.19 101 LYS A O 1
ATOM 790 N N . ASP A 1 102 ? 4.241 -14.423 -8.953 1.00 77.62 102 ASP A N 1
ATOM 791 C CA . ASP A 1 102 ? 3.142 -14.524 -9.910 1.00 77.62 102 ASP A CA 1
ATOM 792 C C . ASP A 1 102 ? 2.602 -15.979 -9.963 1.00 77.62 102 ASP A C 1
ATOM 794 O O . ASP A 1 102 ? 1.433 -16.184 -10.296 1.00 77.62 102 ASP A O 1
ATOM 798 N N . ARG A 1 103 ? 3.405 -16.993 -9.573 1.00 77.50 103 ARG A N 1
ATOM 799 C CA . ARG A 1 103 ? 2.991 -18.414 -9.427 1.00 77.50 103 ARG A CA 1
ATOM 800 C C . ARG A 1 103 ? 3.558 -19.082 -8.160 1.00 77.50 103 ARG A C 1
ATOM 802 O O . ARG A 1 103 ? 4.646 -18.714 -7.731 1.00 77.50 103 ARG A O 1
ATOM 809 N N . PRO A 1 104 ? 2.883 -20.077 -7.545 1.00 77.44 104 PRO A N 1
ATOM 810 C CA . PRO A 1 104 ? 3.307 -20.655 -6.257 1.00 77.44 104 PRO A CA 1
ATOM 811 C C . PRO A 1 104 ? 4.757 -21.176 -6.204 1.00 77.44 104 PRO A C 1
ATOM 813 O O . PRO A 1 104 ? 5.441 -21.037 -5.181 1.00 77.44 104 PRO A O 1
ATOM 816 N N . ASP A 1 105 ? 5.215 -21.753 -7.309 1.00 77.75 105 ASP A N 1
ATOM 817 C CA . ASP A 1 105 ? 6.527 -22.361 -7.531 1.00 77.75 105 ASP A CA 1
ATOM 818 C C . ASP A 1 105 ? 7.565 -21.393 -8.121 1.00 77.75 105 ASP A C 1
ATOM 820 O O . ASP A 1 105 ? 8.719 -21.771 -8.315 1.00 77.75 105 ASP A O 1
ATOM 824 N N . GLU A 1 106 ? 7.195 -20.133 -8.360 1.00 76.38 106 GLU A N 1
ATOM 825 C CA . GLU A 1 106 ? 8.105 -19.154 -8.939 1.00 76.38 106 GLU A CA 1
ATOM 826 C C . GLU A 1 106 ? 9.263 -18.836 -7.986 1.00 76.38 106 GLU A C 1
ATOM 828 O O . GLU A 1 106 ? 9.075 -18.370 -6.855 1.00 76.38 106 GLU A O 1
ATOM 833 N N . VAL A 1 107 ? 10.482 -19.066 -8.479 1.00 77.62 107 VAL A N 1
ATOM 834 C CA . VAL A 1 107 ? 11.726 -18.693 -7.810 1.00 77.62 107 VAL A CA 1
ATOM 835 C C . VAL A 1 107 ? 12.656 -18.016 -8.813 1.00 77.62 107 VAL A C 1
ATOM 837 O O . VAL A 1 107 ? 13.094 -18.607 -9.799 1.00 77.62 107 VAL A O 1
ATOM 840 N N . CYS A 1 108 ? 12.999 -16.764 -8.538 1.00 76.50 108 CYS A N 1
ATOM 841 C CA . CYS A 1 108 ? 13.889 -15.953 -9.349 1.00 76.50 108 CYS A CA 1
ATOM 842 C C . CYS A 1 108 ? 15.298 -15.982 -8.765 1.00 76.50 108 CYS A C 1
ATOM 844 O O . CYS A 1 108 ? 15.526 -15.637 -7.601 1.00 76.50 108 CYS A O 1
ATOM 846 N N . LYS A 1 109 ? 16.265 -16.395 -9.589 1.00 73.00 109 LYS A N 1
ATOM 847 C CA . LYS A 1 109 ? 17.670 -16.507 -9.189 1.00 73.00 109 LYS A CA 1
ATOM 848 C C . LYS A 1 109 ? 18.421 -15.239 -9.609 1.00 73.00 109 LYS A C 1
ATOM 850 O O . LYS A 1 109 ? 18.168 -14.721 -10.703 1.00 73.00 109 LYS A O 1
ATOM 855 N N . PRO A 1 110 ? 19.332 -14.714 -8.771 1.00 66.50 110 PRO A N 1
ATOM 856 C CA . PRO A 1 110 ? 20.198 -13.620 -9.182 1.00 66.50 110 PRO A CA 1
ATOM 857 C C . PRO A 1 110 ? 21.060 -14.088 -10.359 1.00 66.50 110 PRO A C 1
ATOM 859 O O . PRO A 1 110 ? 21.654 -15.164 -10.323 1.00 66.50 110 PRO A O 1
ATOM 862 N N . THR A 1 111 ? 21.128 -13.295 -11.420 1.00 65.62 111 THR A N 1
ATOM 863 C CA . THR A 1 111 ? 22.048 -13.536 -12.528 1.00 65.62 111 THR A CA 1
ATOM 864 C C . THR A 1 111 ? 23.401 -12.928 -12.190 1.00 65.62 111 THR A C 1
ATOM 866 O O . THR A 1 111 ? 23.518 -11.726 -11.957 1.00 65.62 111 THR A O 1
ATOM 869 N N . HIS A 1 112 ? 24.440 -13.760 -12.166 1.00 55.66 112 HIS A N 1
ATOM 870 C CA . HIS A 1 112 ? 25.808 -13.306 -11.947 1.00 55.66 112 HIS A CA 1
ATOM 871 C C . HIS A 1 112 ? 26.352 -12.642 -13.222 1.00 55.66 112 HIS A C 1
ATOM 873 O O . HIS A 1 112 ? 26.524 -13.295 -14.249 1.00 55.66 112 HIS A O 1
ATOM 879 N N . GLY A 1 113 ? 26.625 -11.338 -13.160 1.00 57.81 113 GLY A N 1
ATOM 880 C CA . GLY A 1 113 ? 27.230 -10.556 -14.241 1.00 57.81 113 GLY A CA 1
ATOM 881 C C . GLY A 1 113 ? 27.960 -9.320 -13.705 1.00 57.81 113 GLY A C 1
ATOM 882 O O . GLY A 1 113 ? 27.776 -8.940 -12.552 1.00 57.81 113 GLY A O 1
ATOM 883 N N . LYS A 1 114 ? 28.799 -8.681 -14.534 1.00 44.25 114 LYS A N 1
ATOM 884 C CA . LYS A 1 114 ? 29.545 -7.447 -14.193 1.00 44.25 114 LYS A CA 1
ATOM 885 C C . LYS A 1 114 ? 28.650 -6.190 -14.249 1.00 44.25 114 LYS A C 1
ATOM 887 O O . LYS A 1 114 ? 28.989 -5.221 -14.920 1.00 44.25 114 LYS A O 1
ATOM 892 N N . GLY A 1 115 ? 27.485 -6.225 -13.605 1.00 54.12 115 GLY A N 1
ATOM 893 C CA . GLY A 1 115 ? 26.485 -5.154 -13.644 1.00 54.12 115 GLY A CA 1
ATOM 894 C C . GLY A 1 115 ? 25.590 -5.125 -12.400 1.00 54.12 115 GLY A C 1
ATOM 895 O O . GLY A 1 115 ? 25.806 -5.921 -11.484 1.00 54.12 115 GLY A O 1
ATOM 896 N N . PRO A 1 116 ? 24.604 -4.207 -12.341 1.00 51.47 116 PRO A N 1
ATOM 897 C CA . PRO A 1 116 ? 23.634 -4.169 -11.251 1.00 51.47 116 PRO A CA 1
ATOM 898 C C . PRO A 1 116 ? 22.922 -5.516 -11.117 1.00 51.47 116 PRO A C 1
ATOM 900 O O . PRO A 1 116 ? 22.700 -6.208 -12.110 1.00 51.47 116 PRO A O 1
ATOM 903 N N . LEU A 1 117 ? 22.593 -5.884 -9.877 1.00 54.12 117 LEU A N 1
ATOM 904 C CA . LEU A 1 117 ? 22.048 -7.193 -9.533 1.00 54.12 117 LEU A CA 1
ATOM 905 C C . LEU A 1 117 ? 20.708 -7.414 -10.256 1.00 54.12 117 LEU A C 1
ATOM 907 O O . LEU A 1 117 ? 19.674 -6.876 -9.866 1.00 54.12 117 LEU A O 1
ATOM 911 N N . SER A 1 118 ? 20.736 -8.181 -11.338 1.00 59.03 118 SER A N 1
ATOM 912 C CA . SER A 1 118 ? 19.559 -8.624 -12.076 1.00 59.03 118 SER A CA 1
ATOM 913 C C . SER A 1 118 ? 19.125 -9.990 -11.550 1.00 59.03 118 SER A C 1
ATOM 915 O O . SER A 1 118 ? 19.958 -10.801 -11.158 1.00 59.03 118 SER A O 1
ATOM 917 N N . TYR A 1 119 ? 17.820 -10.253 -11.516 1.00 58.53 119 TYR A N 1
ATOM 918 C CA . TYR A 1 119 ? 17.289 -11.601 -11.313 1.00 58.53 119 TYR A CA 1
ATOM 919 C C . TYR A 1 119 ? 16.586 -12.022 -12.593 1.00 58.53 119 TYR A C 1
ATOM 921 O O . TYR A 1 119 ? 15.882 -11.218 -13.212 1.00 58.53 119 TYR A O 1
ATOM 929 N N . ARG A 1 120 ? 16.795 -13.278 -12.979 1.00 63.75 120 ARG A N 1
ATOM 930 C CA . ARG A 1 120 ? 16.058 -13.924 -14.058 1.00 63.75 120 ARG A CA 1
ATOM 931 C C . ARG A 1 120 ? 15.325 -15.106 -13.444 1.00 63.75 120 ARG A C 1
ATOM 933 O O . ARG A 1 120 ? 15.951 -16.000 -12.873 1.00 63.75 120 ARG A O 1
ATOM 940 N N . CYS A 1 121 ? 14.004 -15.081 -13.510 1.00 66.69 121 CYS A N 1
ATOM 941 C CA . CYS A 1 121 ? 13.199 -16.257 -13.188 1.00 66.69 121 CYS A CA 1
ATOM 942 C C . CYS A 1 121 ? 13.407 -17.299 -14.302 1.00 66.69 121 CYS A C 1
ATOM 944 O O . CYS A 1 121 ? 13.769 -16.914 -15.416 1.00 66.69 121 CYS A O 1
ATOM 946 N N . GLU A 1 122 ? 13.241 -18.600 -14.032 1.00 57.16 122 GLU A N 1
ATOM 947 C CA . GLU A 1 122 ? 13.553 -19.673 -15.009 1.00 57.16 122 GLU A CA 1
ATOM 948 C C . GLU A 1 122 ? 12.843 -19.478 -16.367 1.00 57.16 122 GLU A C 1
ATOM 950 O O . GLU A 1 122 ? 13.359 -19.875 -17.407 1.00 57.16 122 GLU A O 1
ATOM 955 N N . GLU A 1 123 ? 11.735 -18.735 -16.372 1.00 54.53 123 GLU A N 1
ATOM 956 C CA . GLU A 1 123 ? 10.914 -18.385 -17.536 1.00 54.53 123 GLU A CA 1
ATOM 957 C C . GLU A 1 123 ? 11.356 -17.102 -18.277 1.00 54.53 123 GLU A C 1
ATOM 959 O O . GLU A 1 123 ? 10.639 -16.594 -19.135 1.00 54.53 123 GLU A O 1
ATOM 964 N N . GLY A 1 124 ? 12.519 -16.531 -17.948 1.00 53.53 124 GLY A N 1
ATOM 965 C CA . GLY A 1 124 ? 13.072 -15.357 -18.636 1.00 53.53 124 GLY A CA 1
ATOM 966 C C . GLY A 1 124 ? 12.539 -14.001 -18.159 1.00 53.53 124 GLY A C 1
ATOM 967 O O . GLY A 1 124 ? 12.900 -12.975 -18.734 1.00 53.53 124 GLY A O 1
ATOM 968 N N . GLN A 1 125 ? 11.732 -13.969 -17.097 1.00 55.94 125 GLN A N 1
ATOM 969 C CA . GLN A 1 125 ? 11.205 -12.725 -16.535 1.00 55.94 125 GLN A CA 1
ATOM 970 C C . GLN A 1 125 ? 12.311 -11.893 -15.866 1.00 55.94 125 GLN A C 1
ATOM 972 O O . GLN A 1 125 ? 13.154 -12.425 -15.137 1.00 55.94 125 GLN A O 1
ATOM 977 N N . THR A 1 126 ? 12.286 -10.580 -16.096 1.00 62.81 126 THR A N 1
ATOM 978 C CA . THR A 1 126 ? 13.185 -9.613 -15.451 1.00 62.81 126 THR A CA 1
ATOM 979 C C . THR A 1 126 ? 12.699 -9.295 -14.040 1.00 62.81 126 THR A C 1
ATOM 981 O O . THR A 1 126 ? 11.511 -9.061 -13.821 1.00 62.81 126 THR A O 1
ATOM 984 N N . TYR A 1 127 ? 13.633 -9.229 -13.092 1.00 67.31 127 TYR A N 1
ATOM 985 C CA . TYR A 1 127 ? 13.374 -8.779 -11.726 1.00 67.31 127 TYR A CA 1
ATOM 986 C C . TYR A 1 127 ? 12.568 -7.469 -11.665 1.00 67.31 127 TYR A C 1
ATOM 988 O O . TYR A 1 127 ? 12.945 -6.479 -12.295 1.00 67.31 127 TYR A O 1
ATOM 996 N N . LYS A 1 128 ? 11.490 -7.449 -10.869 1.00 74.19 128 LYS A N 1
ATOM 997 C CA . LYS A 1 128 ? 10.643 -6.267 -10.634 1.00 74.19 128 LYS A CA 1
ATOM 998 C C . LYS A 1 128 ? 10.232 -6.181 -9.163 1.00 74.19 128 LYS A C 1
ATOM 1000 O O . LYS A 1 128 ? 9.600 -7.098 -8.642 1.00 74.19 128 LYS A O 1
ATOM 1005 N N . HIS A 1 129 ? 10.518 -5.070 -8.481 1.00 75.56 129 HIS A N 1
ATOM 1006 C CA . HIS A 1 129 ? 9.842 -4.808 -7.206 1.00 75.56 129 HIS A CA 1
ATOM 1007 C C . HIS A 1 129 ? 8.396 -4.416 -7.474 1.00 75.56 129 HIS A C 1
ATOM 1009 O O . HIS A 1 129 ? 8.118 -3.521 -8.271 1.00 75.56 129 HIS A O 1
ATOM 1015 N N . SER A 1 130 ? 7.482 -5.059 -6.759 1.00 87.31 130 SER A N 1
ATOM 1016 C CA . SER A 1 130 ? 6.107 -4.589 -6.632 1.00 87.31 130 SER A CA 1
ATOM 1017 C C . SER A 1 130 ? 5.926 -3.940 -5.263 1.00 87.31 130 SER A C 1
ATOM 1019 O O . SER A 1 130 ? 6.640 -4.271 -4.314 1.00 87.31 130 SER A O 1
ATOM 1021 N N . CYS A 1 131 ? 5.000 -2.989 -5.179 1.00 91.50 131 CYS A N 1
ATOM 1022 C CA . CYS A 1 131 ? 4.598 -2.395 -3.914 1.00 91.50 131 CYS A CA 1
ATOM 1023 C C . CYS A 1 131 ? 3.372 -3.114 -3.371 1.00 91.50 131 CYS A C 1
ATOM 1025 O O . CYS A 1 131 ? 2.426 -3.388 -4.112 1.00 91.50 131 CYS A O 1
ATOM 1027 N N . HIS A 1 132 ? 3.405 -3.399 -2.076 1.00 94.25 132 HIS A N 1
ATOM 1028 C CA . HIS A 1 132 ? 2.383 -4.168 -1.387 1.00 94.25 132 HIS A CA 1
ATOM 1029 C C . HIS A 1 132 ? 1.898 -3.421 -0.157 1.00 94.25 132 HIS A C 1
ATOM 1031 O O . HIS A 1 132 ? 2.679 -2.751 0.515 1.00 94.25 132 HIS A O 1
ATOM 1037 N N . LEU A 1 133 ? 0.618 -3.579 0.150 1.00 95.31 133 LEU A N 1
ATOM 1038 C CA . LEU A 1 133 ? 0.015 -3.205 1.422 1.00 95.31 133 LEU A CA 1
ATOM 1039 C C . LEU A 1 133 ? -0.228 -4.494 2.199 1.00 95.31 133 LEU A C 1
ATOM 1041 O O . LEU A 1 133 ? -1.005 -5.335 1.750 1.00 95.31 133 LEU A O 1
ATOM 1045 N N . MET A 1 134 ? 0.460 -4.672 3.322 1.00 95.94 134 MET A N 1
ATOM 1046 C CA . MET A 1 134 ? 0.316 -5.843 4.186 1.00 95.94 134 MET A CA 1
ATOM 1047 C C . MET A 1 134 ? -0.392 -5.440 5.474 1.00 95.94 134 MET A C 1
ATOM 1049 O O . MET A 1 134 ? -0.051 -4.429 6.080 1.00 95.94 134 MET A O 1
ATOM 1053 N N . PHE A 1 135 ? -1.375 -6.230 5.886 1.00 96.38 135 PHE A N 1
ATOM 1054 C CA . PHE A 1 135 ? -2.213 -5.956 7.044 1.00 96.38 135 PHE A CA 1
ATOM 1055 C C . PHE A 1 135 ? -2.025 -7.042 8.090 1.00 96.38 135 PHE A C 1
ATOM 1057 O O . PHE A 1 135 ? -2.100 -8.228 7.770 1.00 96.38 135 PHE A O 1
ATOM 1064 N N . PHE A 1 136 ? -1.822 -6.637 9.339 1.00 96.50 136 PHE A N 1
ATOM 1065 C CA . PHE A 1 136 ? -1.547 -7.534 10.455 1.00 96.50 136 PHE A CA 1
ATOM 1066 C C . PHE A 1 136 ? -2.533 -7.310 11.595 1.00 96.50 136 PHE A C 1
ATOM 1068 O O . PHE A 1 136 ? -2.989 -6.190 11.821 1.00 96.50 136 PHE A O 1
ATOM 1075 N N . ASN A 1 137 ? -2.860 -8.364 12.336 1.00 96.31 137 ASN A N 1
ATOM 1076 C CA . ASN A 1 137 ? -3.618 -8.225 13.580 1.00 96.31 137 ASN A CA 1
ATOM 1077 C C . ASN A 1 137 ? -2.706 -7.815 14.758 1.00 96.31 137 ASN A C 1
ATOM 1079 O O . ASN A 1 137 ? -1.494 -7.660 14.610 1.00 96.31 137 ASN A O 1
ATOM 1083 N N . THR A 1 138 ? -3.269 -7.675 15.962 1.00 94.88 138 THR A N 1
ATOM 1084 C CA . THR A 1 138 ? -2.517 -7.316 17.184 1.00 94.88 138 THR A CA 1
ATOM 1085 C C . THR A 1 138 ? -1.515 -8.374 17.660 1.00 94.88 138 THR A C 1
ATOM 1087 O O . THR A 1 138 ? -0.710 -8.104 18.550 1.00 94.88 138 THR A O 1
ATOM 1090 N N . ARG A 1 139 ? -1.542 -9.575 17.069 1.00 96.19 139 ARG A N 1
ATOM 1091 C CA . ARG A 1 139 ? -0.553 -10.643 17.270 1.00 96.19 139 ARG A CA 1
ATOM 1092 C C . ARG A 1 139 ? 0.519 -10.663 16.179 1.00 96.19 139 ARG A C 1
ATOM 1094 O O . ARG A 1 139 ? 1.365 -11.549 16.200 1.00 96.19 139 ARG A O 1
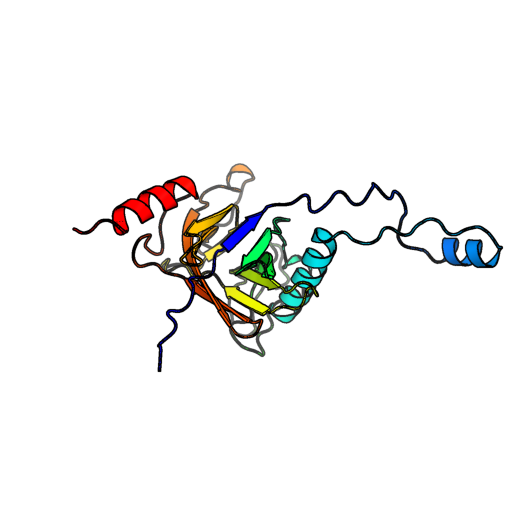ATOM 1101 N N . TYR A 1 140 ? 0.510 -9.681 15.275 1.00 94.94 140 TYR A N 1
ATOM 1102 C CA . TYR A 1 140 ? 1.415 -9.575 14.129 1.00 94.94 140 TYR A CA 1
ATOM 1103 C C . TYR A 1 140 ? 1.278 -10.738 13.132 1.00 94.94 140 TYR A C 1
ATOM 1105 O O . TYR A 1 140 ? 2.220 -11.071 12.421 1.00 94.94 140 TYR A O 1
ATOM 1113 N N . GLU A 1 141 ? 0.093 -11.348 13.050 1.00 97.19 141 GLU A N 1
ATOM 1114 C CA . GLU A 1 141 ? -0.231 -12.354 12.033 1.00 97.19 141 GLU A CA 1
ATOM 1115 C C . GLU A 1 141 ? -0.787 -11.650 10.786 1.00 97.19 141 GLU A C 1
ATOM 1117 O O . GLU A 1 141 ? -1.607 -10.735 10.911 1.00 97.19 141 GLU A O 1
ATOM 1122 N N . LEU A 1 142 ? -0.358 -12.066 9.588 1.00 97.31 142 LEU A N 1
ATOM 1123 C CA . LEU A 1 142 ? -0.838 -11.502 8.322 1.00 97.31 142 LEU A CA 1
ATOM 1124 C C . LEU A 1 142 ? -2.317 -11.843 8.105 1.00 97.31 142 LEU A C 1
ATOM 1126 O O . LEU A 1 142 ? -2.686 -13.009 7.976 1.00 97.31 142 LEU A O 1
ATOM 1130 N N . VAL A 1 143 ? -3.155 -10.816 8.001 1.00 97.44 143 VAL A N 1
ATOM 1131 C CA . VAL A 1 143 ? -4.609 -10.939 7.801 1.00 97.44 143 VAL A CA 1
ATOM 1132 C C . VAL A 1 143 ? -5.095 -10.378 6.465 1.00 97.44 143 VAL A C 1
ATOM 1134 O O . VAL A 1 143 ? -6.258 -10.563 6.107 1.00 97.44 143 VAL A O 1
ATOM 1137 N N . GLY A 1 144 ? -4.211 -9.727 5.708 1.00 96.81 144 GLY A N 1
ATOM 1138 C CA . GLY A 1 144 ? -4.491 -9.215 4.371 1.00 96.81 144 GLY A CA 1
ATOM 1139 C C . GLY A 1 144 ? -3.213 -8.803 3.649 1.00 96.81 144 GLY A C 1
ATOM 1140 O O . GLY A 1 144 ? -2.258 -8.345 4.270 1.00 96.81 144 GLY A O 1
ATOM 1141 N N . VAL A 1 145 ? -3.182 -8.961 2.328 1.00 95.81 145 VAL A N 1
ATOM 1142 C CA . VAL A 1 145 ? -2.100 -8.452 1.481 1.00 95.81 145 VAL A CA 1
ATOM 1143 C C . VAL A 1 145 ? -2.667 -8.024 0.136 1.00 95.81 145 VAL A C 1
ATOM 1145 O O . VAL A 1 145 ? -3.500 -8.721 -0.440 1.00 95.81 145 VAL A O 1
ATOM 1148 N N . HIS A 1 146 ? -2.219 -6.879 -0.366 1.00 95.50 146 HIS A N 1
ATOM 1149 C CA . HIS A 1 146 ? -2.611 -6.373 -1.673 1.00 95.50 146 HIS A CA 1
ATOM 1150 C C . HIS A 1 146 ? -1.395 -5.867 -2.436 1.00 95.50 146 HIS A C 1
ATOM 1152 O O . HIS A 1 146 ? -0.670 -5.002 -1.947 1.00 95.50 146 HIS A O 1
ATOM 1158 N N . ARG A 1 147 ? -1.197 -6.378 -3.651 1.00 94.19 147 ARG A N 1
ATOM 1159 C CA . ARG A 1 147 ? -0.213 -5.855 -4.598 1.00 94.19 147 ARG A CA 1
ATOM 1160 C C . ARG A 1 147 ? -0.838 -4.698 -5.365 1.00 94.19 147 ARG A C 1
ATOM 1162 O O . ARG A 1 147 ? -1.807 -4.908 -6.087 1.00 94.19 147 ARG A O 1
ATOM 1169 N N . ILE A 1 148 ? -0.258 -3.510 -5.243 1.00 94.12 148 ILE A N 1
ATOM 1170 C CA . ILE A 1 148 ? -0.735 -2.324 -5.957 1.00 94.12 148 ILE A CA 1
ATOM 1171 C C . ILE A 1 148 ? -0.555 -2.528 -7.464 1.00 94.12 148 ILE A C 1
ATOM 1173 O O . ILE A 1 148 ? 0.527 -2.924 -7.915 1.00 94.12 148 ILE A O 1
ATOM 1177 N N . ARG A 1 149 ? -1.609 -2.237 -8.234 1.00 92.69 149 ARG A N 1
ATOM 1178 C CA . ARG A 1 149 ? -1.602 -2.335 -9.698 1.00 92.69 149 ARG A CA 1
ATOM 1179 C C . ARG A 1 149 ? -1.476 -0.966 -10.348 1.00 92.69 149 ARG A C 1
ATOM 1181 O O . ARG A 1 149 ? -2.020 0.024 -9.862 1.00 92.69 149 ARG A O 1
ATOM 1188 N N . THR A 1 150 ? -0.780 -0.951 -11.476 1.00 90.31 150 THR A N 1
ATOM 1189 C CA . THR A 1 150 ? -0.718 0.188 -12.384 1.00 90.31 150 THR A CA 1
ATOM 1190 C C . THR A 1 150 ? -1.023 -0.292 -13.795 1.00 90.31 150 THR A C 1
ATOM 1192 O O . THR A 1 150 ? -0.488 -1.320 -14.211 1.00 90.31 150 THR A O 1
ATOM 1195 N N . ASP A 1 151 ? -1.858 0.446 -14.518 1.00 93.00 151 ASP A N 1
ATOM 1196 C CA . ASP A 1 151 ? -2.258 0.114 -15.892 1.00 93.00 151 ASP A CA 1
ATOM 1197 C C . ASP A 1 151 ? -1.345 0.823 -16.916 1.00 93.00 151 ASP A C 1
ATOM 1199 O O . ASP A 1 151 ? -1.749 1.158 -18.029 1.00 93.00 151 ASP A O 1
ATOM 1203 N N . GLU A 1 152 ? -0.098 1.105 -16.522 1.00 89.50 152 GLU A N 1
ATOM 1204 C CA . GLU A 1 152 ? 0.928 1.615 -17.432 1.00 89.50 152 GLU A CA 1
ATOM 1205 C C . GLU A 1 152 ? 1.222 0.583 -18.537 1.00 89.50 152 GLU A C 1
ATOM 1207 O O . GLU A 1 152 ? 1.295 -0.618 -18.265 1.00 89.50 152 GLU A O 1
ATOM 1212 N N . PRO A 1 153 ? 1.461 1.020 -19.786 1.00 88.06 153 PRO A N 1
ATOM 1213 C CA . PRO A 1 153 ? 1.682 0.121 -20.920 1.00 88.06 153 PRO A CA 1
ATOM 1214 C C . PRO A 1 153 ? 3.092 -0.495 -20.946 1.00 88.06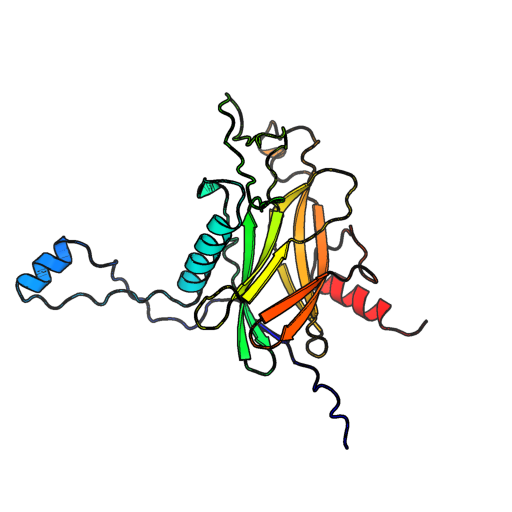 153 PRO A C 1
ATOM 1216 O O . PRO A 1 153 ? 3.451 -1.168 -21.911 1.00 88.06 153 PRO A O 1
ATOM 1219 N N . PHE A 1 154 ? 3.909 -0.239 -19.923 1.00 83.44 154 PHE A N 1
ATOM 1220 C CA . PHE A 1 154 ? 5.295 -0.683 -19.817 1.00 83.44 154 PHE A CA 1
ATOM 1221 C C . PHE A 1 154 ? 5.562 -1.362 -18.466 1.00 83.44 154 PHE A C 1
ATOM 1223 O O . PHE A 1 154 ? 4.896 -1.061 -17.471 1.00 83.44 154 PHE A O 1
ATOM 1230 N N . PRO A 1 155 ? 6.567 -2.250 -18.385 1.00 79.12 155 PRO A N 1
ATOM 1231 C CA . PRO A 1 155 ? 6.977 -2.839 -17.119 1.00 79.12 155 PRO A CA 1
ATOM 1232 C C . PRO A 1 155 ? 7.495 -1.773 -16.145 1.00 79.12 155 PRO A C 1
ATOM 1234 O O . PRO A 1 155 ? 8.274 -0.890 -16.512 1.00 79.12 155 PRO A O 1
ATOM 1237 N N . ILE A 1 156 ? 7.081 -1.874 -14.882 1.00 83.38 156 ILE A N 1
ATOM 1238 C CA . ILE A 1 156 ? 7.456 -0.921 -13.836 1.00 83.38 156 ILE A CA 1
ATOM 1239 C C . ILE A 1 156 ? 8.252 -1.573 -12.714 1.00 83.38 156 ILE A C 1
ATOM 1241 O O . ILE A 1 156 ? 8.112 -2.758 -12.408 1.00 83.38 156 ILE A O 1
ATOM 1245 N N . TRP A 1 157 ? 9.043 -0.743 -12.046 1.00 83.94 157 TRP A N 1
ATOM 1246 C CA . TRP A 1 157 ? 9.670 -1.058 -10.778 1.00 83.94 157 TRP A CA 1
ATOM 1247 C C . TRP A 1 157 ? 9.148 -0.138 -9.694 1.00 83.94 157 TRP A C 1
ATOM 1249 O O . TRP A 1 157 ? 9.288 1.083 -9.792 1.00 83.94 157 TRP A O 1
ATOM 1259 N N . CYS A 1 158 ? 8.602 -0.715 -8.626 1.00 87.44 158 CYS A N 1
ATOM 1260 C CA . CYS A 1 158 ? 8.174 0.081 -7.493 1.00 87.44 158 CYS A CA 1
ATOM 1261 C C . CYS A 1 158 ? 9.346 0.481 -6.591 1.00 87.44 158 CYS A C 1
ATOM 1263 O O . CYS A 1 158 ? 10.061 -0.352 -6.027 1.00 87.44 158 CYS A O 1
ATOM 1265 N N . ASN A 1 159 ? 9.524 1.788 -6.428 1.00 84.56 159 ASN A N 1
ATOM 1266 C CA . ASN A 1 159 ? 10.602 2.368 -5.646 1.00 84.56 159 ASN A CA 1
ATOM 1267 C C . ASN A 1 159 ? 10.189 2.729 -4.217 1.00 84.56 159 ASN A C 1
ATOM 1269 O O . ASN A 1 159 ? 10.996 2.581 -3.312 1.00 84.56 159 ASN A O 1
ATOM 1273 N N . ALA A 1 160 ? 8.975 3.227 -3.994 1.00 86.19 160 ALA A N 1
ATOM 1274 C CA . ALA A 1 160 ? 8.549 3.653 -2.661 1.00 86.19 160 ALA A CA 1
ATOM 1275 C C . ALA A 1 160 ? 7.025 3.718 -2.541 1.00 86.19 160 ALA A C 1
ATOM 1277 O O . ALA A 1 160 ? 6.331 3.901 -3.538 1.00 86.19 160 ALA A O 1
ATOM 1278 N N . LEU A 1 161 ? 6.524 3.652 -1.306 1.00 89.69 161 LEU A N 1
ATOM 1279 C CA . LEU A 1 161 ? 5.164 4.056 -0.944 1.00 89.69 161 LEU A CA 1
ATOM 1280 C C . LEU A 1 161 ? 5.250 5.292 -0.034 1.00 89.69 161 LEU A C 1
ATOM 1282 O O . LEU A 1 161 ? 5.180 5.153 1.185 1.00 89.69 161 LEU A O 1
ATOM 1286 N N . PRO A 1 162 ? 5.514 6.491 -0.588 1.00 87.62 162 PRO A N 1
ATOM 1287 C CA . PRO A 1 162 ? 5.859 7.670 0.207 1.00 87.62 162 PRO A CA 1
ATOM 1288 C C . PRO A 1 162 ? 4.732 8.200 1.099 1.00 87.62 162 PRO A C 1
ATOM 1290 O O . PRO A 1 162 ? 5.018 8.957 2.022 1.00 87.62 162 PRO A O 1
ATOM 1293 N N . ALA A 1 163 ? 3.468 7.865 0.826 1.00 89.69 163 ALA A N 1
ATOM 1294 C CA . ALA A 1 163 ? 2.363 8.364 1.632 1.00 89.69 163 ALA A CA 1
ATOM 1295 C C . ALA A 1 163 ? 1.191 7.388 1.678 1.00 89.69 163 ALA A C 1
ATOM 1297 O O . ALA A 1 163 ? 0.791 6.829 0.660 1.00 89.69 163 ALA A O 1
ATOM 1298 N N . THR A 1 164 ? 0.594 7.270 2.861 1.00 92.38 164 THR A N 1
ATOM 1299 C CA . THR A 1 164 ? -0.705 6.634 3.077 1.00 92.38 164 THR A CA 1
ATOM 1300 C C . THR A 1 164 ? -1.560 7.554 3.937 1.00 92.38 164 THR A C 1
ATOM 1302 O O . THR A 1 164 ? -1.067 8.157 4.890 1.00 92.38 164 THR A O 1
ATOM 1305 N N . GLY A 1 165 ? -2.845 7.678 3.621 1.00 92.12 165 GLY A N 1
ATOM 1306 C CA . GLY A 1 165 ? -3.770 8.461 4.430 1.00 92.12 165 GLY A CA 1
ATOM 1307 C C . GLY A 1 165 ? -5.220 8.069 4.213 1.00 92.12 165 GLY A C 1
ATOM 1308 O O . GLY A 1 165 ? -5.583 7.520 3.184 1.00 92.12 165 GLY A O 1
ATOM 1309 N N . VAL A 1 166 ? -6.081 8.386 5.176 1.00 92.62 166 VAL A N 1
ATOM 1310 C CA . VAL A 1 166 ? -7.517 8.094 5.064 1.00 92.62 166 VAL A CA 1
ATOM 1311 C C . VAL A 1 166 ? -8.176 9.001 4.019 1.00 92.62 166 VAL A C 1
ATOM 1313 O O . VAL A 1 166 ? -8.090 10.225 4.123 1.00 92.62 166 VAL A O 1
ATOM 1316 N N . ALA A 1 167 ? -8.840 8.432 3.020 1.00 93.31 167 ALA A N 1
ATOM 1317 C CA . ALA A 1 167 ? -9.694 9.157 2.083 1.00 93.31 167 ALA A CA 1
ATOM 1318 C C . ALA A 1 167 ? -11.053 9.463 2.723 1.00 93.31 167 ALA A C 1
ATOM 1320 O O . ALA A 1 167 ? -11.466 10.622 2.774 1.00 93.31 167 ALA A O 1
ATOM 1321 N N . ASN A 1 168 ? -11.706 8.426 3.252 1.00 91.19 168 ASN A N 1
ATOM 1322 C CA . ASN A 1 168 ? -13.009 8.511 3.893 1.00 91.19 168 ASN A CA 1
ATOM 1323 C C . ASN A 1 168 ? -13.114 7.468 5.011 1.00 91.19 168 ASN A C 1
ATOM 1325 O O . ASN A 1 168 ? -12.931 6.277 4.772 1.00 91.19 168 ASN A O 1
ATOM 1329 N N . LYS A 1 169 ? -13.410 7.933 6.227 1.00 87.31 169 LYS A N 1
ATOM 1330 C CA . LYS A 1 169 ? -13.500 7.081 7.417 1.00 87.31 169 LYS A CA 1
ATOM 1331 C C . LYS A 1 169 ? -14.687 6.132 7.335 1.00 87.31 169 LYS A C 1
ATOM 1333 O O . LYS A 1 169 ? -14.472 4.935 7.414 1.00 87.31 169 LYS A O 1
ATOM 1338 N N . THR A 1 170 ? -15.867 6.667 7.020 1.00 86.00 170 THR A N 1
ATOM 1339 C CA . THR A 1 170 ? -17.144 5.935 7.000 1.00 86.00 170 THR A CA 1
ATOM 1340 C C . THR A 1 170 ? -17.305 5.018 5.787 1.00 86.00 170 THR A C 1
ATOM 1342 O O . THR A 1 170 ? -18.326 4.361 5.619 1.00 86.00 170 THR A O 1
ATOM 1345 N N . LYS A 1 171 ? -16.333 5.011 4.874 1.00 89.00 171 LYS A N 1
ATOM 1346 C CA . LYS A 1 171 ? -16.299 4.093 3.730 1.00 89.00 171 LYS A CA 1
ATOM 1347 C C . LYS A 1 171 ? -15.085 3.174 3.757 1.00 89.00 171 LYS A C 1
ATOM 1349 O O . LYS A 1 171 ? -14.862 2.466 2.781 1.00 89.00 171 LYS A O 1
ATOM 1354 N N . ASN A 1 172 ? -14.293 3.203 4.832 1.00 91.81 172 ASN A N 1
ATOM 1355 C CA . ASN A 1 172 ? -13.046 2.448 4.936 1.00 91.81 172 ASN A CA 1
ATOM 1356 C C . ASN A 1 172 ? -12.109 2.677 3.740 1.00 91.81 172 ASN A C 1
ATOM 1358 O O . ASN A 1 172 ? -11.550 1.738 3.175 1.00 91.81 172 ASN A O 1
ATOM 1362 N N . GLU A 1 173 ? -11.964 3.932 3.317 1.00 94.56 173 GLU A N 1
ATOM 1363 C CA . GLU A 1 173 ? -11.201 4.286 2.124 1.00 94.56 173 GLU A CA 1
ATOM 1364 C C . GLU A 1 173 ? -9.822 4.840 2.492 1.00 94.56 173 GLU A C 1
ATOM 1366 O O . GLU A 1 173 ? -9.715 5.859 3.180 1.00 94.56 173 GLU A O 1
ATOM 1371 N N . LEU A 1 174 ? -8.759 4.219 1.982 1.00 95.88 174 LEU A N 1
ATOM 1372 C CA . LEU A 1 174 ? -7.381 4.702 2.061 1.00 95.88 174 LEU A CA 1
ATOM 1373 C C . LEU A 1 174 ? -6.925 5.278 0.719 1.00 95.88 174 LEU A C 1
ATOM 1375 O O . LEU A 1 174 ? -7.282 4.796 -0.348 1.00 95.88 174 LEU A O 1
ATOM 1379 N N . LEU A 1 175 ? -6.082 6.297 0.779 1.00 97.31 175 LEU A N 1
ATOM 1380 C CA . LEU A 1 175 ? -5.280 6.781 -0.333 1.00 97.31 175 LEU A CA 1
ATOM 1381 C C . LEU A 1 175 ? -3.839 6.362 -0.091 1.00 97.31 175 LEU A C 1
ATOM 1383 O O . LEU A 1 175 ? -3.306 6.593 0.996 1.00 97.31 175 LEU A O 1
ATOM 1387 N N . VAL A 1 176 ? -3.211 5.791 -1.111 1.00 95.75 176 VAL A N 1
ATOM 1388 C CA . VAL A 1 176 ? -1.789 5.449 -1.077 1.00 95.75 176 VAL A CA 1
ATOM 1389 C C . VAL A 1 176 ? -1.115 6.057 -2.288 1.00 95.75 176 VAL A C 1
ATOM 1391 O O . VAL A 1 176 ? -1.499 5.782 -3.425 1.00 95.75 176 VAL A O 1
ATOM 1394 N N . THR A 1 177 ? -0.098 6.873 -2.034 1.00 95.00 177 THR A N 1
ATOM 1395 C CA . THR A 1 177 ? 0.821 7.350 -3.059 1.00 95.00 177 THR A CA 1
ATOM 1396 C C . THR A 1 177 ? 1.956 6.350 -3.179 1.00 95.00 177 THR A C 1
ATOM 1398 O O . THR A 1 177 ? 2.620 6.039 -2.189 1.00 95.00 177 THR A O 1
ATOM 1401 N N . PHE A 1 178 ? 2.208 5.876 -4.393 1.00 91.38 178 PHE A N 1
ATOM 1402 C CA . PHE A 1 178 ? 3.342 5.019 -4.702 1.00 91.38 178 PHE A CA 1
ATOM 1403 C C . PHE A 1 178 ? 4.182 5.618 -5.826 1.00 91.38 178 PHE A C 1
ATOM 1405 O O . PHE A 1 178 ? 3.697 6.332 -6.703 1.00 91.38 178 PHE A O 1
ATOM 1412 N N . GLN A 1 179 ? 5.479 5.352 -5.750 1.00 91.25 179 GLN A N 1
ATOM 1413 C CA . GLN A 1 179 ? 6.500 5.877 -6.636 1.00 91.25 179 GLN A CA 1
ATOM 1414 C C . GLN A 1 179 ? 7.145 4.723 -7.391 1.00 91.25 179 GLN A C 1
ATOM 1416 O O . GLN A 1 179 ? 7.625 3.770 -6.775 1.00 91.25 179 GLN A O 1
ATOM 1421 N N . TYR A 1 180 ? 7.208 4.828 -8.710 1.00 90.06 180 TYR A N 1
ATOM 1422 C CA . TYR A 1 180 ? 7.768 3.809 -9.588 1.00 90.06 180 TYR A CA 1
ATOM 1423 C C . TYR A 1 180 ? 8.514 4.438 -10.763 1.00 90.06 180 TYR A C 1
ATOM 1425 O O . TYR A 1 180 ? 8.477 5.649 -10.973 1.00 90.06 180 TYR A O 1
ATOM 1433 N N . PHE A 1 181 ? 9.216 3.612 -11.530 1.00 85.88 181 PHE A N 1
ATOM 1434 C CA . PHE A 1 181 ? 9.817 4.016 -12.796 1.00 85.88 181 PHE A CA 1
ATOM 1435 C C . PHE A 1 181 ? 9.729 2.879 -13.828 1.00 85.88 181 PHE A C 1
ATOM 1437 O O . PHE A 1 181 ? 9.628 1.713 -13.433 1.00 85.88 181 PHE A O 1
ATOM 1444 N N . PRO A 1 182 ? 9.756 3.190 -15.134 1.00 82.44 182 PRO A N 1
ATOM 1445 C CA . PRO A 1 182 ? 9.741 2.181 -16.194 1.00 82.44 182 PRO A CA 1
ATOM 1446 C C . PRO A 1 182 ? 11.070 1.420 -16.247 1.00 82.44 182 PRO A C 1
ATOM 1448 O O . PRO A 1 182 ? 12.133 2.045 -16.213 1.00 82.44 182 PRO A O 1
ATOM 1451 N N . THR A 1 183 ? 11.036 0.091 -16.338 1.00 75.44 183 THR A N 1
ATOM 1452 C CA . THR A 1 183 ? 12.259 -0.741 -16.363 1.00 75.44 183 THR A CA 1
ATOM 1453 C C . THR A 1 183 ? 12.810 -1.000 -17.760 1.00 75.44 183 THR A C 1
ATOM 1455 O O . THR A 1 183 ? 13.913 -1.521 -17.895 1.00 75.44 183 THR A O 1
ATOM 1458 N N . ASP A 1 184 ? 12.076 -0.611 -18.797 1.00 72.19 184 ASP A N 1
ATOM 1459 C CA . ASP A 1 184 ? 12.477 -0.680 -20.203 1.00 72.19 184 ASP A CA 1
ATOM 1460 C C . ASP A 1 184 ? 13.282 0.550 -20.669 1.00 72.19 184 ASP A C 1
ATOM 1462 O O . ASP A 1 184 ? 13.726 0.620 -21.817 1.00 72.19 184 ASP A O 1
ATOM 1466 N N . ARG A 1 185 ? 13.513 1.523 -19.778 1.00 70.19 185 ARG A N 1
ATOM 1467 C CA . ARG A 1 185 ? 14.305 2.728 -20.055 1.00 70.19 185 ARG A CA 1
ATOM 1468 C C . ARG A 1 185 ? 15.799 2.521 -19.809 1.00 70.19 185 ARG A C 1
ATOM 1470 O O . ARG A 1 185 ? 16.227 1.628 -19.082 1.00 70.19 185 ARG A O 1
ATOM 1477 N N . LYS A 1 186 ? 16.611 3.399 -20.413 1.00 68.94 186 LYS A N 1
ATOM 1478 C CA . LYS A 1 186 ? 18.072 3.408 -20.254 1.00 68.94 186 LYS A CA 1
ATOM 1479 C C . LYS A 1 186 ? 18.443 3.472 -18.767 1.00 68.94 186 LYS A C 1
ATOM 1481 O O . LYS A 1 186 ? 18.039 4.399 -18.070 1.00 68.94 186 LYS A O 1
ATOM 1486 N N . VAL A 1 187 ? 19.236 2.500 -18.312 1.00 66.50 187 VAL A N 1
ATOM 1487 C CA . VAL A 1 187 ? 19.753 2.444 -16.938 1.00 66.50 187 VAL A CA 1
ATOM 1488 C C . VAL A 1 187 ? 20.556 3.711 -16.633 1.00 66.50 187 VAL A C 1
ATOM 1490 O O . VAL A 1 187 ? 21.320 4.183 -17.481 1.00 66.50 187 VAL A O 1
ATOM 1493 N N . ALA A 1 188 ? 20.386 4.243 -15.419 1.00 66.62 188 ALA A N 1
ATOM 1494 C CA . ALA A 1 188 ? 21.146 5.379 -14.909 1.00 66.62 188 ALA A CA 1
ATOM 1495 C C . ALA A 1 188 ? 22.656 5.152 -15.098 1.00 66.62 188 ALA A C 1
ATOM 1497 O O . ALA A 1 188 ? 23.206 4.142 -14.661 1.00 66.62 188 ALA A O 1
ATOM 1498 N N . SER A 1 189 ? 23.320 6.093 -15.768 1.00 70.94 189 SER A N 1
ATOM 1499 C CA . SER A 1 189 ? 24.745 6.012 -16.122 1.00 70.94 189 SER A CA 1
ATOM 1500 C C . SER A 1 189 ? 25.613 6.989 -15.329 1.00 70.94 189 SER A C 1
ATOM 1502 O O . SER A 1 189 ? 26.834 6.850 -15.280 1.00 70.94 189 SER A O 1
ATOM 1504 N N . LYS A 1 190 ? 24.977 7.977 -14.697 1.00 78.62 190 LYS A N 1
ATOM 1505 C CA . LYS A 1 190 ? 25.582 8.986 -13.829 1.00 78.62 190 LYS A CA 1
ATOM 1506 C C . LYS A 1 190 ? 24.755 9.113 -12.553 1.00 78.62 190 LYS A C 1
ATOM 1508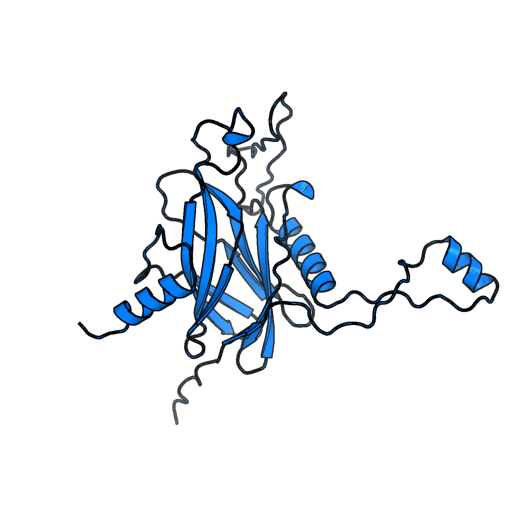 O O . LYS A 1 190 ? 23.563 8.820 -12.553 1.00 78.62 190 LYS A O 1
ATOM 1513 N N . ILE A 1 191 ? 25.364 9.615 -11.478 1.00 69.69 191 ILE A N 1
ATOM 1514 C CA . ILE A 1 191 ? 24.661 9.867 -10.204 1.00 69.69 191 ILE A CA 1
ATOM 1515 C C . ILE A 1 191 ? 23.471 10.816 -10.414 1.00 69.69 191 ILE A C 1
ATOM 1517 O O . ILE A 1 191 ? 22.418 10.599 -9.832 1.00 69.69 191 ILE A O 1
ATOM 1521 N N . SER A 1 192 ? 23.604 11.804 -11.305 1.00 73.06 192 SER A N 1
ATOM 1522 C CA . SER A 1 192 ? 22.523 12.725 -11.691 1.00 73.06 192 SER A CA 1
ATOM 1523 C C . SER A 1 192 ? 21.297 12.039 -12.300 1.00 73.06 192 SER A C 1
ATOM 1525 O O . SER A 1 192 ? 20.213 12.612 -12.293 1.00 73.06 192 SER A O 1
ATOM 1527 N N . ASP A 1 193 ? 21.467 10.837 -12.853 1.00 69.12 193 ASP A N 1
ATOM 1528 C CA . ASP A 1 193 ? 20.381 10.074 -13.465 1.00 69.12 193 ASP A CA 1
ATOM 1529 C C . ASP A 1 193 ? 19.582 9.317 -12.386 1.00 69.12 193 ASP A C 1
ATOM 1531 O O . ASP A 1 193 ? 18.411 8.984 -12.585 1.00 69.12 193 ASP A O 1
ATOM 1535 N N . VAL A 1 194 ? 20.193 9.061 -11.222 1.00 65.81 194 VAL A N 1
ATOM 1536 C CA . VAL A 1 194 ? 19.541 8.421 -10.076 1.00 65.81 194 VAL A CA 1
ATOM 1537 C C . VAL A 1 194 ? 18.519 9.393 -9.503 1.00 65.81 194 VAL A C 1
ATOM 1539 O O . VAL A 1 194 ? 18.859 10.493 -9.084 1.00 65.81 194 VAL A O 1
ATOM 1542 N N . GLY A 1 195 ? 17.250 8.994 -9.491 1.00 63.31 195 GLY A N 1
ATOM 1543 C CA . GLY A 1 195 ? 16.164 9.896 -9.098 1.00 63.31 195 GLY A CA 1
ATOM 1544 C C . GLY A 1 195 ? 15.407 10.514 -10.268 1.00 63.31 195 GLY A C 1
ATOM 1545 O O . GLY A 1 195 ? 14.269 10.948 -10.101 1.00 63.31 195 GLY A O 1
ATOM 1546 N N . SER A 1 196 ? 16.009 10.536 -11.460 1.00 66.62 196 SER A N 1
ATOM 1547 C CA . SER A 1 196 ? 15.380 11.114 -12.645 1.00 66.62 196 SER A CA 1
ATOM 1548 C C . SER A 1 196 ? 14.293 10.186 -13.206 1.00 66.62 196 SER A C 1
ATOM 1550 O O . S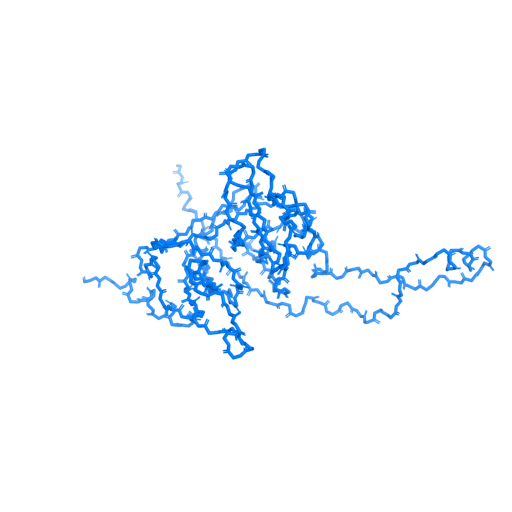ER A 1 196 ? 14.438 8.964 -13.225 1.00 66.62 196 SER A O 1
ATOM 1552 N N . GLY A 1 197 ? 13.169 10.762 -13.644 1.00 73.56 197 GLY A N 1
ATOM 1553 C CA . GLY A 1 197 ? 12.089 10.009 -14.296 1.00 73.56 197 GLY A CA 1
ATOM 1554 C C . GLY A 1 197 ? 11.206 9.174 -13.364 1.00 73.56 197 GLY A C 1
ATOM 1555 O O . GLY A 1 197 ? 10.514 8.273 -13.838 1.00 73.56 197 GLY A O 1
ATOM 1556 N N . TRP A 1 198 ? 11.220 9.460 -12.061 1.00 84.00 198 TRP A N 1
ATOM 1557 C CA . TRP A 1 198 ? 10.268 8.879 -11.121 1.00 84.00 198 TRP A CA 1
ATOM 1558 C C . TRP A 1 198 ? 8.856 9.343 -11.432 1.00 84.00 198 TRP A C 1
ATOM 1560 O O . TRP A 1 198 ? 8.601 10.524 -11.650 1.00 84.00 198 TRP A O 1
ATOM 1570 N N . ILE A 1 199 ? 7.939 8.389 -11.417 1.00 90.31 199 ILE A N 1
ATOM 1571 C CA . ILE A 1 199 ? 6.519 8.626 -11.572 1.00 90.31 199 ILE A CA 1
ATOM 1572 C C . ILE A 1 199 ? 5.882 8.358 -10.221 1.00 90.31 199 ILE A C 1
ATOM 1574 O O . ILE A 1 199 ? 6.137 7.330 -9.590 1.00 90.31 199 ILE A O 1
ATOM 1578 N N . ARG A 1 200 ? 5.051 9.292 -9.772 1.00 93.81 200 ARG A N 1
ATOM 1579 C CA . ARG A 1 200 ? 4.192 9.107 -8.611 1.00 93.81 200 ARG A CA 1
ATOM 1580 C C . ARG A 1 200 ? 2.749 9.076 -9.058 1.00 93.81 200 ARG A C 1
ATOM 1582 O O . ARG A 1 200 ? 2.339 9.826 -9.942 1.00 93.81 200 ARG A O 1
ATOM 1589 N N . MET A 1 201 ? 1.987 8.209 -8.417 1.00 95.38 201 MET A N 1
ATOM 1590 C CA . MET A 1 201 ? 0.543 8.199 -8.545 1.00 95.38 201 MET A CA 1
ATOM 1591 C C . MET A 1 201 ? -0.086 7.853 -7.208 1.00 95.38 201 MET A C 1
ATOM 1593 O O . MET A 1 201 ? 0.545 7.226 -6.355 1.00 95.38 201 MET A O 1
ATOM 1597 N N . THR A 1 202 ? -1.335 8.264 -7.043 1.00 97.50 202 THR A N 1
ATOM 1598 C CA . THR A 1 202 ? -2.104 8.013 -5.829 1.00 97.50 202 THR A CA 1
ATOM 1599 C C . THR A 1 202 ? -3.357 7.241 -6.195 1.00 97.50 202 THR A C 1
ATOM 1601 O O . THR A 1 202 ? -4.132 7.696 -7.036 1.00 97.50 202 THR A O 1
ATOM 1604 N N . SER A 1 203 ? -3.555 6.090 -5.560 1.00 97.38 203 SER A N 1
ATOM 1605 C CA . SER A 1 203 ? -4.721 5.232 -5.781 1.00 97.38 203 SER A CA 1
ATOM 1606 C C . SER A 1 203 ? -5.630 5.214 -4.557 1.00 97.38 203 SER A C 1
ATOM 1608 O O . SER A 1 203 ? -5.164 5.358 -3.422 1.00 97.38 203 SER A O 1
ATOM 1610 N N . LEU A 1 204 ? -6.930 5.047 -4.807 1.00 97.81 204 LEU A N 1
ATOM 1611 C CA . LEU A 1 204 ? -7.949 4.834 -3.785 1.00 97.81 204 LEU A CA 1
ATOM 1612 C C . LEU A 1 204 ? -8.086 3.334 -3.523 1.00 97.81 204 LEU A C 1
ATOM 1614 O O . LEU A 1 204 ? -8.211 2.547 -4.458 1.00 97.81 204 LEU A O 1
ATOM 1618 N N . PHE A 1 205 ? -8.096 2.951 -2.255 1.00 97.25 205 PHE A N 1
ATOM 1619 C CA . PHE A 1 205 ? -8.293 1.582 -1.805 1.00 97.25 205 PHE A CA 1
ATOM 1620 C C . PHE A 1 205 ? -9.496 1.531 -0.874 1.00 97.25 205 PHE A C 1
ATOM 1622 O O . PHE A 1 205 ? -9.561 2.304 0.080 1.00 97.25 205 PHE A O 1
ATOM 1629 N N . ARG A 1 206 ? -10.427 0.617 -1.133 1.00 96.00 206 ARG A N 1
ATOM 1630 C CA . ARG A 1 206 ? -11.537 0.284 -0.240 1.00 96.00 206 ARG A CA 1
ATOM 1631 C C . ARG A 1 206 ? -11.192 -0.964 0.533 1.00 96.00 206 ARG A C 1
ATOM 1633 O O . ARG A 1 206 ? -10.769 -1.959 -0.054 1.00 96.00 206 ARG A O 1
ATOM 1640 N N . LEU A 1 207 ? -11.354 -0.896 1.843 1.00 95.00 207 LEU A N 1
ATOM 1641 C CA . LEU A 1 207 ? -11.040 -2.001 2.720 1.00 95.00 207 LEU A CA 1
ATOM 1642 C C . LEU A 1 207 ? -12.329 -2.582 3.290 1.00 95.00 207 LEU A C 1
ATOM 1644 O O . LEU A 1 207 ? -13.244 -1.854 3.672 1.00 95.00 207 LEU A O 1
ATOM 1648 N N . VAL A 1 208 ? -12.364 -3.904 3.378 1.00 94.31 208 VAL A N 1
ATOM 1649 C CA . VAL A 1 208 ? -13.446 -4.656 4.008 1.00 94.31 208 VAL A CA 1
ATOM 1650 C C . VAL A 1 208 ? -12.821 -5.574 5.048 1.00 94.31 208 VAL A C 1
ATOM 1652 O O . VAL A 1 208 ? -11.893 -6.324 4.732 1.00 94.31 208 VAL A O 1
ATOM 1655 N N . GLU A 1 209 ? -13.305 -5.476 6.285 1.00 92.38 209 GLU A N 1
ATOM 1656 C CA . GLU A 1 209 ? -12.932 -6.358 7.388 1.00 92.38 209 GLU A CA 1
ATOM 1657 C C . GLU A 1 209 ? -14.044 -7.383 7.595 1.00 92.38 209 GLU A C 1
ATOM 1659 O O . GLU A 1 209 ? -15.196 -7.020 7.818 1.00 92.38 209 GLU A O 1
ATOM 1664 N N . GLU A 1 210 ? -13.695 -8.663 7.499 1.00 92.06 210 GLU A N 1
ATOM 1665 C CA . GLU A 1 210 ? -14.621 -9.769 7.721 1.00 92.06 210 GLU A CA 1
ATOM 1666 C C . GLU A 1 210 ? -13.916 -10.877 8.502 1.00 92.06 210 GLU A C 1
ATOM 1668 O O . GLU A 1 210 ? -12.936 -11.471 8.045 1.00 92.06 210 GLU A O 1
ATOM 1673 N N . ASN A 1 211 ? -14.433 -11.192 9.692 1.00 90.88 211 ASN A N 1
ATOM 1674 C CA . ASN A 1 211 ? -13.971 -12.310 10.522 1.00 90.88 211 ASN A CA 1
ATOM 1675 C C . ASN A 1 211 ? -12.456 -12.299 10.814 1.00 90.88 211 ASN A C 1
ATOM 1677 O O . ASN A 1 211 ? -11.805 -13.344 10.843 1.00 90.88 211 ASN A O 1
ATOM 1681 N N . GLY A 1 212 ? -11.871 -11.122 11.043 1.00 90.06 212 GLY A N 1
ATOM 1682 C CA . GLY A 1 212 ? -10.441 -10.971 11.302 1.00 90.06 212 GLY A CA 1
ATOM 1683 C C . GLY A 1 212 ? -9.570 -10.938 10.049 1.00 90.06 212 GLY A C 1
ATOM 1684 O O . GLY A 1 212 ? -8.353 -10.900 10.202 1.00 90.06 212 GLY A O 1
ATOM 1685 N N . ARG A 1 213 ? -10.147 -10.959 8.842 1.00 95.25 213 ARG A N 1
ATOM 1686 C CA . ARG A 1 213 ? -9.429 -10.820 7.567 1.00 95.25 213 ARG A CA 1
ATOM 1687 C C . ARG A 1 213 ? -9.699 -9.452 6.963 1.00 95.25 213 ARG A C 1
ATOM 1689 O O . ARG A 1 213 ? -10.809 -8.943 7.065 1.00 95.25 213 ARG A O 1
ATOM 1696 N N . ILE A 1 214 ? -8.696 -8.888 6.296 1.00 95.19 214 ILE A N 1
ATOM 1697 C CA . ILE A 1 214 ? -8.830 -7.627 5.563 1.00 95.19 214 ILE A CA 1
ATOM 1698 C C . ILE A 1 214 ? -8.690 -7.921 4.071 1.00 95.19 214 ILE A C 1
ATOM 1700 O O . ILE A 1 214 ? -7.637 -8.367 3.610 1.00 95.19 214 ILE A O 1
ATOM 1704 N N . SER A 1 215 ? -9.751 -7.651 3.315 1.00 94.94 215 SER A N 1
ATOM 1705 C CA . SER A 1 215 ? -9.724 -7.616 1.851 1.00 94.94 215 SER A CA 1
ATOM 1706 C C . SER A 1 215 ? -9.659 -6.178 1.349 1.00 94.94 215 SER A C 1
ATOM 1708 O O . SER A 1 215 ? -10.192 -5.267 1.983 1.00 94.94 215 SER A O 1
ATOM 1710 N N . ILE A 1 216 ? -8.981 -5.980 0.219 1.00 95.25 216 ILE A N 1
ATOM 1711 C CA . ILE A 1 216 ? -8.714 -4.659 -0.348 1.00 95.25 216 ILE A CA 1
ATOM 1712 C C . ILE A 1 216 ? -9.084 -4.652 -1.829 1.00 95.25 216 ILE A C 1
ATOM 1714 O O . ILE A 1 216 ? -8.611 -5.495 -2.594 1.00 95.25 216 ILE A O 1
ATOM 1718 N N . GLU A 1 217 ? -9.862 -3.653 -2.230 1.00 95.75 217 GLU A N 1
ATOM 1719 C CA . GLU A 1 217 ? -10.149 -3.314 -3.622 1.00 95.75 217 GLU A CA 1
ATOM 1720 C C . GLU A 1 217 ? -9.452 -1.994 -3.975 1.00 95.75 217 GLU A C 1
ATOM 1722 O O . GLU A 1 217 ? -9.595 -1.007 -3.257 1.00 95.75 217 GLU A O 1
ATOM 1727 N N . GLN A 1 218 ? -8.713 -1.952 -5.085 1.00 97.00 218 GLN A N 1
ATOM 1728 C CA . GLN A 1 218 ? -8.228 -0.691 -5.655 1.00 97.00 218 GLN A CA 1
ATOM 1729 C C . GLN A 1 218 ? -9.318 -0.115 -6.571 1.00 97.00 218 GLN A C 1
ATOM 1731 O O . GLN A 1 218 ? -9.651 -0.757 -7.566 1.00 97.00 218 GLN A O 1
ATOM 1736 N N . ASP A 1 219 ? -9.854 1.067 -6.259 1.00 96.06 219 ASP A N 1
ATOM 1737 C CA . ASP A 1 219 ? -10.879 1.749 -7.061 1.00 96.06 219 ASP A CA 1
ATOM 1738 C C . ASP A 1 219 ? -10.253 2.843 -7.935 1.00 96.06 219 ASP A C 1
ATOM 1740 O O . ASP A 1 219 ? -9.765 3.867 -7.450 1.00 96.06 219 ASP A O 1
ATOM 1744 N N . ASP A 1 220 ? -10.335 2.651 -9.250 1.00 95.38 220 ASP A N 1
ATOM 1745 C CA . ASP A 1 220 ? -9.784 3.577 -10.239 1.00 95.38 220 ASP A CA 1
ATOM 1746 C C . ASP A 1 220 ? -10.864 4.422 -10.940 1.00 95.38 220 ASP A C 1
ATOM 1748 O O . ASP A 1 220 ? -10.563 5.187 -11.859 1.00 95.38 220 ASP A O 1
ATOM 1752 N N . SER A 1 221 ? -12.133 4.315 -10.534 1.00 94.31 221 SER A N 1
ATOM 1753 C CA . SER A 1 221 ? -13.266 4.962 -11.210 1.00 94.31 221 SER A CA 1
ATOM 1754 C C . SER A 1 221 ? -13.111 6.486 -11.299 1.00 94.31 221 SER A C 1
ATOM 1756 O O . SER A 1 221 ? -13.305 7.063 -12.378 1.00 94.31 221 SER A O 1
ATOM 1758 N N . CYS A 1 222 ? -12.702 7.122 -10.195 1.00 95.31 222 CYS A N 1
ATOM 1759 C CA . CYS A 1 222 ? -12.510 8.569 -10.087 1.00 95.31 222 CYS A CA 1
ATOM 1760 C C . CYS A 1 222 ? -11.075 9.014 -10.412 1.00 95.31 222 CYS A C 1
ATOM 1762 O O . CYS A 1 222 ? -10.883 9.812 -11.328 1.00 95.31 222 CYS A O 1
ATOM 1764 N N . LEU A 1 223 ? -10.066 8.514 -9.682 1.00 96.25 223 LEU A N 1
ATOM 1765 C CA . LEU A 1 223 ? -8.680 8.992 -9.821 1.00 96.25 223 LEU A CA 1
ATOM 1766 C C . LEU A 1 223 ? -7.994 8.516 -11.107 1.00 96.25 223 LEU A C 1
ATOM 1768 O O . LEU A 1 223 ? -6.999 9.120 -11.501 1.00 96.25 223 LEU A O 1
ATOM 1772 N N . LYS A 1 224 ? -8.547 7.486 -11.764 1.00 95.88 224 LYS A N 1
ATOM 1773 C CA . LYS A 1 224 ? -7.948 6.761 -12.891 1.00 95.88 224 LYS A CA 1
ATOM 1774 C C . LYS A 1 224 ? -6.637 6.068 -12.529 1.00 95.88 224 LYS A C 1
ATOM 1776 O O . LYS A 1 224 ? -5.958 6.400 -11.557 1.00 95.88 224 LYS A O 1
ATOM 1781 N N . ASN A 1 225 ? -6.299 5.083 -13.343 1.00 94.81 225 ASN A N 1
ATOM 1782 C CA . ASN A 1 225 ? -5.080 4.314 -13.238 1.00 94.81 225 ASN A CA 1
ATOM 1783 C C . ASN A 1 225 ? -4.530 4.098 -14.660 1.00 94.81 225 ASN A C 1
ATOM 1785 O O . ASN A 1 225 ? -5.277 3.610 -15.506 1.00 94.81 225 ASN A O 1
ATOM 1789 N N . PRO A 1 226 ? -3.285 4.514 -14.946 1.00 94.19 226 PRO A N 1
ATOM 1790 C CA . PRO A 1 226 ? -2.425 5.329 -14.086 1.00 94.19 226 PRO A CA 1
ATOM 1791 C C . PRO A 1 226 ? -2.947 6.771 -13.931 1.00 94.19 226 PRO A C 1
ATOM 1793 O O . PRO A 1 226 ? -3.766 7.255 -14.711 1.00 94.19 226 PRO A O 1
ATOM 1796 N N . ASN A 1 227 ? -2.433 7.486 -12.929 1.00 95.38 227 ASN A N 1
ATOM 1797 C CA . ASN A 1 227 ? -2.576 8.940 -12.805 1.00 95.38 227 ASN A CA 1
ATOM 1798 C C . ASN A 1 227 ? -1.226 9.591 -12.447 1.00 95.38 227 ASN A C 1
ATOM 1800 O O . ASN A 1 227 ? -0.193 8.919 -12.413 1.00 95.38 227 ASN A O 1
ATOM 1804 N N . ARG A 1 228 ? -1.214 10.914 -12.245 1.00 95.44 228 ARG A N 1
ATOM 1805 C CA . ARG A 1 228 ? -0.019 11.703 -11.875 1.00 95.44 228 ARG A CA 1
ATOM 1806 C C . ARG A 1 228 ? -0.229 12.516 -10.597 1.00 95.44 228 ARG A C 1
ATOM 1808 O O . ARG A 1 228 ? 0.355 13.577 -10.417 1.00 95.44 228 ARG A O 1
ATOM 1815 N N . ILE A 1 229 ? -1.128 12.054 -9.733 1.00 96.56 229 ILE A N 1
ATOM 1816 C CA . ILE A 1 229 ? -1.458 12.742 -8.489 1.00 96.56 229 ILE A CA 1
ATOM 1817 C C . ILE A 1 229 ? -0.429 12.322 -7.446 1.00 96.56 229 ILE A C 1
ATOM 1819 O O . ILE A 1 229 ? -0.406 11.168 -7.020 1.00 96.56 229 ILE A O 1
ATOM 1823 N N . GLU A 1 230 ? 0.428 13.247 -7.030 1.00 93.88 230 GLU A N 1
ATOM 1824 C CA . GLU A 1 230 ? 1.563 12.920 -6.159 1.00 93.88 230 GLU A CA 1
ATOM 1825 C C . GLU A 1 230 ? 1.276 13.077 -4.663 1.00 93.88 230 GLU A C 1
ATOM 1827 O O . GLU A 1 230 ? 2.115 12.711 -3.842 1.00 93.88 230 GLU A O 1
ATOM 1832 N N . SER A 1 231 ? 0.123 13.642 -4.296 1.00 92.88 231 SER A N 1
ATOM 1833 C CA . SER A 1 231 ? -0.185 13.988 -2.910 1.00 92.88 231 SER A CA 1
ATOM 1834 C C . SER A 1 231 ? -1.576 13.516 -2.476 1.00 92.88 231 SER A C 1
ATOM 1836 O O . SER A 1 231 ? -2.556 13.557 -3.227 1.00 92.88 231 SER A O 1
ATOM 1838 N N . ILE A 1 232 ? -1.671 13.099 -1.211 1.00 94.44 232 ILE A N 1
ATOM 1839 C CA . ILE A 1 232 ? -2.937 12.722 -0.569 1.00 94.44 232 ILE A CA 1
ATOM 1840 C C . ILE A 1 232 ? -3.939 13.897 -0.544 1.00 94.44 232 ILE A C 1
ATOM 1842 O O . ILE A 1 232 ? -5.115 13.661 -0.836 1.00 94.44 232 ILE A O 1
ATOM 1846 N N . PRO A 1 233 ? -3.549 15.154 -0.223 1.00 95.56 233 PRO A N 1
ATOM 1847 C CA . PRO A 1 233 ? -4.473 16.289 -0.279 1.00 95.56 233 PRO A CA 1
ATOM 1848 C C . PRO A 1 233 ? -5.092 16.518 -1.665 1.00 95.56 233 PRO A C 1
ATOM 1850 O O . PRO A 1 233 ? -6.309 16.703 -1.753 1.00 95.56 233 PRO A O 1
ATOM 1853 N N . ASP A 1 234 ? -4.300 16.437 -2.737 1.00 96.50 234 ASP A N 1
ATOM 1854 C CA . ASP A 1 234 ? -4.797 16.644 -4.104 1.00 96.50 234 ASP A CA 1
ATOM 1855 C C . ASP A 1 234 ? -5.753 15.528 -4.525 1.00 96.50 234 ASP A C 1
ATOM 1857 O O . ASP A 1 234 ? -6.829 15.792 -5.072 1.00 96.50 234 ASP A O 1
ATOM 1861 N N . ALA A 1 235 ? -5.417 14.278 -4.192 1.00 97.06 235 ALA A N 1
ATOM 1862 C CA . ALA A 1 235 ? -6.297 13.140 -4.431 1.00 97.06 235 ALA A CA 1
ATOM 1863 C C . ALA A 1 235 ? -7.642 13.314 -3.706 1.00 97.06 235 ALA A C 1
ATOM 1865 O O . ALA A 1 235 ? -8.697 13.156 -4.321 1.00 97.06 235 ALA A O 1
ATOM 1866 N N . ARG A 1 236 ? -7.640 13.748 -2.435 1.00 96.06 236 ARG A N 1
ATOM 1867 C CA . ARG A 1 236 ? -8.880 14.071 -1.700 1.00 96.06 236 ARG A CA 1
ATOM 1868 C C . ARG A 1 236 ? -9.684 15.181 -2.383 1.00 96.06 236 ARG A C 1
ATOM 1870 O O . ARG A 1 236 ? -10.910 15.093 -2.436 1.00 96.06 236 ARG A O 1
ATOM 1877 N N . ALA A 1 237 ? -9.031 16.219 -2.906 1.00 95.62 237 ALA A N 1
ATOM 1878 C CA . ALA A 1 237 ? -9.709 17.302 -3.621 1.00 95.62 237 ALA A CA 1
ATOM 1879 C C . ALA A 1 237 ? -10.369 16.826 -4.930 1.00 95.62 237 ALA A C 1
ATOM 1881 O O . ALA A 1 237 ? -11.412 17.349 -5.326 1.00 95.62 237 ALA A O 1
ATOM 1882 N N . ILE A 1 238 ? -9.794 15.830 -5.607 1.00 95.75 238 ILE A N 1
ATOM 1883 C CA . ILE A 1 238 ? -10.399 15.194 -6.787 1.00 95.75 238 ILE A CA 1
ATOM 1884 C C . ILE A 1 238 ? -11.572 14.292 -6.379 1.00 95.75 238 ILE A C 1
ATOM 1886 O O . ILE A 1 238 ? -12.657 14.438 -6.938 1.00 95.75 238 ILE A O 1
ATOM 1890 N N . LEU A 1 239 ? -11.410 13.443 -5.357 1.00 95.50 239 LEU A N 1
ATOM 1891 C CA . LEU A 1 239 ? -12.492 12.579 -4.861 1.00 95.50 239 LEU A CA 1
ATOM 1892 C C . LEU A 1 239 ? -13.742 13.376 -4.460 1.00 95.50 239 LEU A C 1
ATOM 1894 O O . LEU A 1 239 ? -14.858 12.977 -4.785 1.00 95.50 239 LEU A O 1
ATOM 1898 N N . LYS A 1 240 ? -13.565 14.541 -3.820 1.00 93.31 240 LYS A N 1
ATOM 1899 C CA . LYS A 1 240 ? -14.676 15.448 -3.479 1.00 93.31 240 LYS A CA 1
ATOM 1900 C C . LYS A 1 240 ? -15.467 15.906 -4.706 1.00 93.31 240 LYS A C 1
ATOM 1902 O O . LYS A 1 240 ? -16.682 16.027 -4.616 1.00 93.31 240 LYS A O 1
ATOM 1907 N N . ARG A 1 241 ? -14.796 16.142 -5.838 1.00 91.88 241 ARG A N 1
ATOM 1908 C CA . ARG A 1 241 ? -15.441 16.538 -7.101 1.00 91.88 241 ARG A CA 1
ATOM 1909 C C . ARG A 1 241 ? -16.182 15.371 -7.751 1.00 91.88 241 ARG A C 1
ATOM 1911 O O . ARG A 1 241 ? -17.270 15.569 -8.269 1.00 91.88 241 ARG A O 1
ATOM 1918 N N . CYS A 1 242 ? -15.640 14.157 -7.673 1.00 88.94 242 CYS A N 1
ATOM 1919 C CA . CYS A 1 242 ? -16.314 12.954 -8.177 1.00 88.94 242 CYS A CA 1
ATOM 1920 C C . CYS A 1 242 ? -17.564 12.566 -7.376 1.00 88.94 242 CYS A C 1
ATOM 1922 O O . CYS A 1 242 ? -18.444 11.899 -7.908 1.00 88.94 242 CYS A O 1
ATOM 1924 N N . ALA A 1 243 ? -17.631 12.947 -6.098 1.00 81.50 243 ALA A N 1
ATOM 1925 C CA . ALA A 1 243 ? -18.767 12.657 -5.227 1.00 81.50 243 ALA A CA 1
ATOM 1926 C C . ALA A 1 243 ? -19.947 13.632 -5.403 1.00 81.50 243 ALA A C 1
ATOM 1928 O O . ALA A 1 243 ? -21.010 13.394 -4.831 1.00 81.50 243 ALA A O 1
ATOM 1929 N N . GLN A 1 244 ? -19.773 14.728 -6.150 1.00 69.44 244 GLN A N 1
ATOM 1930 C CA . GLN A 1 244 ? -20.866 15.652 -6.443 1.00 69.44 244 GLN A CA 1
ATOM 1931 C C . GLN A 1 244 ? -21.758 15.068 -7.552 1.00 69.44 244 GLN A C 1
ATOM 1933 O O . GLN A 1 244 ? -21.227 14.574 -8.551 1.00 69.44 244 GLN A O 1
ATOM 1938 N N . PRO A 1 245 ? -23.097 15.107 -7.401 1.00 52.16 245 PRO A N 1
ATOM 1939 C CA . PRO A 1 245 ? -23.991 14.777 -8.500 1.00 52.16 245 PRO A CA 1
ATOM 1940 C C . PRO A 1 245 ? -23.703 15.716 -9.676 1.00 52.16 245 PRO A C 1
ATOM 1942 O O . PRO A 1 245 ? -23.495 16.912 -9.469 1.00 52.16 245 PRO A O 1
ATOM 1945 N N . LYS A 1 246 ? -23.643 15.151 -10.885 1.00 46.66 246 LYS A N 1
ATOM 1946 C CA . LYS A 1 246 ? -23.590 15.937 -12.121 1.00 46.66 246 LYS A CA 1
ATOM 1947 C C . LYS A 1 246 ? -24.879 16.719 -12.322 1.00 46.66 246 LYS A C 1
ATOM 1949 O O . LYS A 1 246 ? -25.947 16.150 -12.004 1.00 46.66 246 LYS A O 1
#

Radius of gyration: 21.46 Å; chains: 1; bounding box: 67×40×62 Å

Secondary structure (DSSP, 8-state):
-------PPPEEEEES--S------PPPPPHHHHHHHHTTPPPPPPPPPPHHHHHHHHHHHHHHHHBSB--GGG-B--S--EEEEETTEEEEEEEEEE-B-SSTT--EEEE-SSSS-EEEETT-PBP-PEEEEEEE-TT--EEEEEEPP---SS-EEEEEEEEEEEEETTTTEEEEEEEEEETTSPPP-SGGGTTTT-EEEEEEEEEEEETTEEEEEEE-TTT-SS-----HHHHHHHHHHHTS--